Protein AF-A0A7S0XK37-F1 (afdb_monomer_lite)

Organism: NCBI:txid708628

Foldseek 3Di:
DDPPDPPDDPQPDDDDDDDPPDPQSKDKDKAALDPDPPLRFDIWIWIWHPDDDPQADTDIDIDGDRHDPVSVVVVVVVVQVVCVVVVHHDDDDDPCVVVVPDDPPKDKDKDWAFPVLVVCLVVCCCPVVVWHFHDWDDDPFWIWTWIDDSQWIKIKIWGHPPFDQDDPDPPGHTTTITIIIIITDDDPPPDPPPVCRVVVVVVSVVSRVVVVVVVVVVVVVVVVVVVVVVVPDDDD

Sequence (236 aa):
RHQHEWSQQKACSSGTEGGYSRVSSRRLARVDMAPYRGQENEWVVVTHDAKYRSDVCFHLDFSWVVCSGATVSDYIDLCVRKARSFGLSMMQVPLSFKTLNVAPFQTKVSLYVHHLQALVLPALLVREHGFCVYAWKPEADSVTLLHQSTSAAICIRHRSGSTRVVALDATVPLVLQDNYEFVFLSSSLPSQDSNLKTNLAGEVLSMVSDTVHALQCTQHIAQDLIELATSSIPPN

Structure (mmCIF, N/CA/C/O backbone):
data_AF-A0A7S0XK37-F1
#
_entry.id   AF-A0A7S0XK37-F1
#
loop_
_atom_site.group_PDB
_atom_site.id
_atom_site.type_symbol
_atom_site.label_atom_id
_atom_site.label_alt_id
_atom_site.label_comp_id
_atom_site.label_asym_id
_atom_site.label_entity_id
_atom_site.label_seq_id
_atom_site.pdbx_PDB_ins_code
_atom_site.Cartn_x
_atom_site.Cartn_y
_atom_site.Cartn_z
_atom_site.occupancy
_atom_site.B_iso_or_equiv
_atom_site.auth_seq_id
_atom_site.auth_comp_id
_atom_site.auth_asym_id
_atom_site.auth_atom_id
_atom_site.pdbx_PDB_model_num
ATOM 1 N N . ARG A 1 1 ? 10.939 -19.462 -27.734 1.00 41.28 1 ARG A N 1
ATOM 2 C CA . ARG A 1 1 ? 11.972 -20.446 -27.324 1.00 41.28 1 ARG A CA 1
ATOM 3 C C . ARG A 1 1 ? 13.051 -19.706 -26.541 1.00 41.28 1 ARG A C 1
ATOM 5 O O . ARG A 1 1 ? 13.950 -19.186 -27.165 1.00 41.28 1 ARG A O 1
ATOM 12 N N . HIS A 1 2 ? 12.879 -19.587 -25.226 1.00 38.72 2 HIS A N 1
ATOM 13 C CA . HIS A 1 2 ? 13.919 -19.400 -24.202 1.00 38.72 2 HIS A CA 1
ATOM 14 C C . HIS A 1 2 ? 13.197 -19.587 -22.857 1.00 38.72 2 HIS A C 1
ATOM 16 O O . HIS A 1 2 ? 12.935 -18.649 -22.118 1.00 38.72 2 HIS A O 1
ATOM 22 N N . GLN A 1 3 ? 12.750 -20.822 -22.618 1.00 38.16 3 GLN A N 1
ATOM 23 C CA . GLN A 1 3 ? 12.428 -21.300 -21.279 1.00 38.16 3 GLN A CA 1
ATOM 24 C C . GLN A 1 3 ? 13.732 -21.887 -20.745 1.00 38.16 3 GLN A C 1
ATOM 26 O O . GLN A 1 3 ? 14.052 -23.032 -21.038 1.00 38.16 3 GLN A O 1
ATOM 31 N N . HIS A 1 4 ? 14.525 -21.077 -20.047 1.00 43.91 4 HIS A N 1
ATOM 32 C CA . HIS A 1 4 ? 15.490 -21.625 -19.104 1.00 43.91 4 HIS A CA 1
ATOM 33 C C . HIS A 1 4 ? 14.777 -21.700 -17.758 1.00 43.91 4 HIS A C 1
ATOM 35 O O . HIS A 1 4 ? 14.528 -20.684 -17.109 1.00 43.91 4 HIS A O 1
ATOM 41 N N . GLU A 1 5 ? 14.384 -22.921 -17.402 1.00 43.38 5 GLU A N 1
ATOM 42 C CA . GLU A 1 5 ? 13.929 -23.308 -16.073 1.00 43.38 5 GLU A CA 1
ATOM 43 C C . GLU A 1 5 ? 14.953 -22.870 -15.024 1.00 43.38 5 GLU A C 1
ATOM 45 O O . GLU A 1 5 ? 16.028 -23.453 -14.897 1.00 43.38 5 GLU A O 1
ATOM 50 N N . TRP A 1 6 ? 14.602 -21.861 -14.229 1.00 49.41 6 TRP A N 1
ATOM 51 C CA . TRP A 1 6 ? 15.234 -21.634 -12.933 1.00 49.41 6 TRP A CA 1
ATOM 52 C C . TRP A 1 6 ? 14.541 -22.509 -11.889 1.00 49.41 6 TRP A C 1
ATOM 54 O O . TRP A 1 6 ? 13.801 -22.049 -11.021 1.00 49.41 6 TRP A O 1
ATOM 64 N N . SER A 1 7 ? 14.790 -23.810 -11.992 1.00 48.00 7 SER A N 1
ATOM 65 C CA . SER A 1 7 ? 14.525 -24.769 -10.926 1.00 48.00 7 SER A CA 1
ATOM 66 C C . SER A 1 7 ? 15.634 -24.641 -9.885 1.00 48.00 7 SER A C 1
ATOM 68 O O . SER A 1 7 ? 16.657 -25.301 -10.018 1.00 48.00 7 SER A O 1
ATOM 70 N N . GLN A 1 8 ? 15.448 -23.745 -8.905 1.00 47.56 8 GLN A N 1
ATOM 71 C CA . GLN A 1 8 ? 15.932 -23.813 -7.508 1.00 47.56 8 GLN A CA 1
ATOM 72 C C . GLN A 1 8 ? 15.928 -22.415 -6.859 1.00 47.56 8 GLN A C 1
ATOM 74 O O . GLN A 1 8 ? 16.965 -21.784 -6.675 1.00 47.56 8 GLN A O 1
ATOM 79 N N . GLN A 1 9 ? 14.758 -21.935 -6.430 1.00 46.66 9 GLN A N 1
ATOM 80 C CA . GLN A 1 9 ? 14.705 -20.975 -5.323 1.00 46.66 9 GLN A CA 1
ATOM 81 C C . GLN A 1 9 ? 14.488 -21.761 -4.034 1.00 46.66 9 GLN A C 1
ATOM 83 O O . GLN A 1 9 ? 13.369 -22.113 -3.663 1.00 46.66 9 GLN A O 1
ATOM 88 N N . LYS A 1 10 ? 15.606 -22.077 -3.376 1.00 43.69 10 LYS A N 1
ATOM 89 C CA . LYS A 1 10 ? 15.639 -22.539 -1.990 1.00 43.69 10 LYS A CA 1
ATOM 90 C C . LYS A 1 10 ? 14.997 -21.435 -1.146 1.00 43.69 10 LYS A C 1
ATOM 92 O O . LYS A 1 10 ? 15.548 -20.344 -1.034 1.00 43.69 10 LYS A O 1
ATOM 97 N N . ALA A 1 11 ? 13.809 -21.698 -0.612 1.00 43.31 11 ALA A N 1
ATOM 98 C CA . ALA A 1 11 ? 13.156 -20.807 0.331 1.00 43.31 11 ALA A CA 1
ATOM 99 C C . ALA A 1 11 ? 14.063 -20.653 1.562 1.00 43.31 11 ALA A C 1
ATOM 101 O O . ALA A 1 11 ? 14.215 -21.586 2.350 1.00 43.31 11 ALA A O 1
ATOM 102 N N . CYS A 1 12 ? 14.694 -19.490 1.720 1.00 38.97 12 CYS A N 1
ATOM 103 C CA . CYS A 1 12 ? 15.315 -19.103 2.980 1.00 38.97 12 CYS A CA 1
ATOM 104 C C . CYS A 1 12 ? 14.192 -18.831 3.988 1.00 38.97 12 CYS A C 1
ATOM 106 O O . CYS A 1 12 ? 13.710 -17.709 4.108 1.00 38.97 12 CYS A O 1
ATOM 108 N N . SER A 1 13 ? 13.731 -19.874 4.674 1.00 46.00 13 SER A N 1
ATOM 109 C CA . SER A 1 13 ? 12.796 -19.763 5.791 1.00 46.00 13 SER A CA 1
ATOM 110 C C . SER A 1 13 ? 13.317 -20.583 6.966 1.00 46.00 13 SER A C 1
ATOM 112 O O . SER A 1 13 ? 12.994 -21.761 7.103 1.00 46.00 13 SER A O 1
ATOM 114 N N . SER A 1 14 ? 14.130 -19.955 7.810 1.00 40.00 14 SER A N 1
ATOM 115 C CA . SER A 1 14 ? 14.463 -20.467 9.140 1.00 40.00 14 SER A CA 1
ATOM 116 C C . SER A 1 14 ? 14.258 -19.347 10.155 1.00 40.00 14 SER A C 1
ATOM 118 O O . SER A 1 14 ? 15.113 -18.483 10.329 1.00 40.00 14 SER A O 1
ATOM 120 N N . GLY A 1 15 ? 13.076 -19.358 10.764 1.00 38.44 15 GLY A N 1
ATOM 121 C CA . GLY A 1 15 ? 12.648 -18.447 11.818 1.00 38.44 15 GLY A CA 1
ATOM 122 C 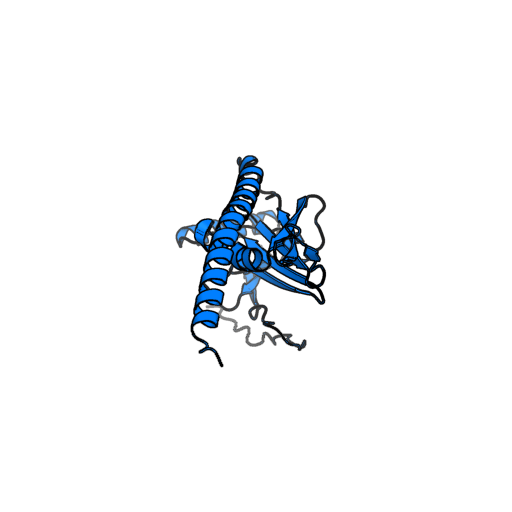C . GLY A 1 15 ? 11.249 -18.839 12.288 1.00 38.44 15 GLY A C 1
ATOM 123 O O . GLY A 1 15 ? 10.260 -18.272 11.835 1.00 38.44 15 GLY A O 1
ATOM 124 N N . THR A 1 16 ? 11.171 -19.881 13.116 1.00 43.84 16 THR A N 1
ATOM 125 C CA . THR A 1 16 ? 10.064 -20.154 14.054 1.00 43.84 16 THR A CA 1
ATOM 126 C C . THR A 1 16 ? 9.909 -18.929 14.972 1.00 43.84 16 THR A C 1
ATOM 128 O O . THR A 1 16 ? 10.919 -18.365 15.371 1.00 43.84 16 THR A O 1
ATOM 131 N N . GLU A 1 17 ? 8.720 -18.377 15.239 1.00 39.28 17 GLU A N 1
ATOM 132 C CA . GLU A 1 17 ? 7.715 -18.906 16.173 1.00 39.28 17 GLU A CA 1
ATOM 133 C C . GLU A 1 17 ? 6.335 -18.209 16.019 1.00 39.28 17 GLU A C 1
ATOM 135 O O . GLU A 1 17 ? 6.241 -17.048 15.633 1.00 39.28 17 GLU A O 1
ATOM 140 N N . GLY A 1 18 ? 5.277 -18.978 16.316 1.00 38.00 18 GLY A N 1
ATOM 141 C CA . GLY A 1 18 ? 3.954 -18.611 16.862 1.00 38.00 18 GLY A CA 1
ATOM 142 C C . GLY A 1 18 ? 3.257 -17.288 16.505 1.00 38.00 18 GLY A C 1
ATOM 143 O O . GLY A 1 18 ? 3.573 -16.247 17.059 1.00 38.00 18 GLY A O 1
ATOM 144 N N . GLY A 1 19 ? 2.163 -17.385 15.732 1.00 36.00 19 GLY A N 1
ATOM 145 C CA . GLY A 1 19 ? 1.125 -16.345 15.614 1.00 36.00 19 GLY A CA 1
ATOM 146 C C . GLY A 1 19 ? 1.018 -15.771 14.204 1.00 36.00 19 GLY A C 1
ATOM 147 O O . GLY A 1 19 ? 1.739 -14.844 13.874 1.00 36.00 19 GLY A O 1
ATOM 148 N N . TYR A 1 20 ? 0.169 -16.360 13.346 1.00 42.81 20 TYR A N 1
ATOM 149 C CA . TYR A 1 20 ? -0.069 -15.938 11.949 1.00 42.81 20 TYR A CA 1
ATOM 150 C C . TYR A 1 20 ? 1.185 -15.444 11.184 1.00 42.81 20 TYR A C 1
ATOM 152 O O . TYR A 1 20 ? 1.116 -14.566 10.328 1.00 42.81 20 TYR A O 1
ATOM 160 N N . SER A 1 21 ? 2.354 -16.034 11.452 1.00 48.06 21 SER A N 1
ATOM 161 C CA . SER A 1 21 ? 3.566 -15.769 10.690 1.00 48.06 21 SER A CA 1
ATOM 162 C C . SER A 1 21 ? 3.481 -16.559 9.397 1.00 48.06 21 SER A C 1
ATOM 164 O O . SER A 1 21 ? 3.803 -17.743 9.335 1.00 48.06 21 SER A O 1
ATOM 166 N N . ARG A 1 22 ? 2.977 -15.909 8.355 1.00 47.44 22 ARG A N 1
ATOM 167 C CA . ARG A 1 22 ? 3.363 -16.212 6.981 1.00 47.44 22 ARG A CA 1
ATOM 168 C C . ARG A 1 22 ? 3.149 -14.954 6.166 1.00 47.44 22 ARG A C 1
ATOM 170 O O . ARG A 1 22 ? 2.139 -14.788 5.487 1.00 47.44 22 ARG A O 1
ATOM 177 N N . VAL A 1 23 ? 4.179 -14.104 6.196 1.00 54.28 23 VAL A N 1
ATOM 178 C CA . VAL A 1 23 ? 4.644 -13.439 4.974 1.00 54.28 23 VAL A CA 1
ATOM 179 C C . VAL A 1 23 ? 4.422 -14.451 3.858 1.00 54.28 23 VAL A C 1
ATOM 181 O O . VAL A 1 23 ? 4.977 -15.555 3.913 1.00 54.28 23 VAL A O 1
ATOM 184 N N . SER A 1 24 ? 3.492 -14.155 2.948 1.00 59.59 24 SER A N 1
ATOM 185 C CA . SER A 1 24 ? 3.218 -15.043 1.825 1.00 59.59 24 SER A CA 1
ATOM 186 C C . SER A 1 24 ? 4.574 -15.412 1.218 1.00 59.59 24 SER A C 1
ATOM 188 O O . SER A 1 24 ? 5.447 -14.548 1.143 1.00 59.59 24 SER A O 1
ATOM 190 N N . SER A 1 25 ? 4.825 -16.688 0.906 1.00 76.62 25 SER A N 1
ATOM 191 C CA . SER A 1 25 ? 6.125 -17.089 0.357 1.00 76.62 25 SER A CA 1
ATOM 192 C C . SER A 1 25 ? 6.403 -16.207 -0.856 1.00 76.62 25 SER A C 1
ATOM 194 O O . SER A 1 25 ? 5.714 -16.344 -1.865 1.00 76.62 25 SER A O 1
ATOM 196 N N . ARG A 1 26 ? 7.315 -15.242 -0.747 1.00 86.06 26 ARG A N 1
ATOM 197 C CA . ARG A 1 26 ? 7.492 -14.271 -1.819 1.00 86.06 26 ARG A CA 1
ATOM 198 C C . ARG A 1 26 ? 8.302 -14.917 -2.925 1.00 86.06 26 ARG A C 1
ATOM 200 O O . ARG A 1 26 ? 9.298 -15.589 -2.666 1.00 86.06 26 ARG A O 1
ATOM 207 N N . ARG A 1 27 ? 7.825 -14.766 -4.152 1.00 91.75 27 ARG A N 1
ATOM 208 C CA . ARG A 1 27 ? 8.501 -15.254 -5.350 1.00 91.75 27 ARG A CA 1
ATOM 209 C C . ARG A 1 27 ? 9.331 -14.135 -5.926 1.00 91.75 27 ARG A C 1
ATOM 211 O O . ARG A 1 27 ? 8.936 -12.976 -5.849 1.00 91.75 27 ARG A O 1
ATOM 218 N N . LEU A 1 28 ? 10.462 -14.501 -6.504 1.00 94.69 28 LEU A N 1
ATOM 219 C CA . LEU A 1 28 ? 11.377 -13.556 -7.110 1.00 94.69 28 LEU A CA 1
ATOM 220 C C . LEU A 1 28 ? 11.497 -13.874 -8.596 1.00 94.69 28 LEU A C 1
ATOM 222 O O . LEU A 1 28 ? 11.848 -14.992 -8.971 1.00 94.69 28 LEU A O 1
ATOM 226 N N . ALA A 1 29 ? 11.212 -12.874 -9.422 1.00 95.12 29 ALA A N 1
ATOM 227 C CA . ALA A 1 29 ? 11.311 -12.927 -10.868 1.00 95.12 29 ALA A CA 1
ATOM 228 C C . ALA A 1 29 ? 12.300 -11.866 -11.352 1.00 95.12 29 ALA A C 1
ATOM 230 O O . ALA A 1 29 ? 12.240 -10.711 -10.937 1.00 95.12 29 ALA A O 1
ATOM 231 N N . ARG A 1 30 ? 13.205 -12.251 -12.248 1.00 94.06 30 ARG A N 1
ATOM 232 C CA . ARG A 1 30 ? 14.031 -11.301 -12.993 1.00 94.06 30 ARG A CA 1
ATOM 233 C C . ARG A 1 30 ? 13.277 -10.901 -14.259 1.00 94.06 30 ARG A C 1
ATOM 235 O O . ARG A 1 30 ? 12.815 -11.773 -14.990 1.00 94.06 30 ARG A O 1
ATOM 242 N N . VAL A 1 31 ? 13.163 -9.602 -14.500 1.00 93.69 31 VAL A N 1
ATOM 243 C CA . VAL A 1 31 ? 12.546 -9.026 -15.694 1.00 93.69 31 VAL A CA 1
ATOM 244 C C . VAL A 1 31 ? 13.618 -8.248 -16.437 1.00 93.69 31 VAL A C 1
ATOM 246 O O . VAL A 1 31 ? 14.153 -7.270 -15.914 1.00 93.69 31 VAL A O 1
ATOM 249 N N . ASP A 1 32 ? 13.950 -8.703 -17.639 1.00 92.69 32 ASP A N 1
ATOM 250 C CA . ASP A 1 32 ? 14.862 -7.979 -18.515 1.00 92.69 32 ASP A CA 1
ATOM 251 C C . ASP A 1 32 ? 14.121 -6.783 -19.131 1.00 92.69 32 ASP A C 1
ATOM 253 O O . ASP A 1 32 ? 13.001 -6.911 -19.628 1.00 92.69 32 ASP A O 1
ATOM 257 N N . MET A 1 33 ? 14.740 -5.609 -19.043 1.00 90.38 33 MET A N 1
ATOM 258 C CA . MET A 1 33 ? 14.118 -4.316 -19.338 1.00 90.38 33 MET A CA 1
ATOM 259 C C . MET A 1 33 ? 14.519 -3.755 -20.702 1.00 90.38 33 MET A C 1
ATOM 261 O O . MET A 1 33 ? 13.942 -2.766 -21.138 1.00 90.38 33 MET A O 1
ATOM 265 N N . ALA A 1 34 ? 15.483 -4.383 -21.377 1.00 82.50 34 ALA A N 1
ATOM 266 C CA . ALA A 1 34 ? 16.044 -3.930 -22.642 1.00 82.50 34 ALA A CA 1
ATOM 267 C C . ALA A 1 34 ? 15.022 -4.026 -23.795 1.00 82.50 34 ALA A C 1
ATOM 269 O O . ALA A 1 34 ? 14.698 -5.135 -24.233 1.00 82.50 34 ALA A O 1
ATOM 270 N N . PRO A 1 35 ? 14.535 -2.899 -24.351 1.00 66.75 35 PRO A N 1
ATOM 271 C CA . PRO A 1 35 ? 13.590 -2.935 -25.465 1.00 66.75 35 PRO A CA 1
ATOM 272 C C . PRO A 1 35 ? 14.282 -3.150 -26.823 1.00 66.75 35 PRO A C 1
ATOM 274 O O . PRO A 1 35 ? 13.629 -3.539 -27.791 1.00 66.75 35 PRO A O 1
ATOM 277 N N . TYR A 1 36 ? 15.602 -2.934 -26.905 1.00 68.31 36 TYR A N 1
ATOM 278 C CA . TYR A 1 36 ? 16.388 -3.015 -28.138 1.00 68.31 36 TYR A CA 1
ATOM 279 C C . TYR A 1 36 ? 17.595 -3.950 -27.992 1.00 68.31 36 TYR A C 1
ATOM 281 O O . TYR A 1 36 ? 18.244 -4.005 -26.946 1.00 68.31 36 TYR A O 1
ATOM 289 N N . ARG A 1 37 ? 17.929 -4.663 -29.078 1.00 58.66 37 ARG A N 1
ATOM 290 C CA . ARG A 1 37 ? 19.145 -5.488 -29.168 1.00 58.66 37 ARG A CA 1
ATOM 291 C C . ARG A 1 37 ? 20.374 -4.586 -28.992 1.00 58.66 37 ARG A C 1
ATOM 293 O O . ARG A 1 37 ? 20.578 -3.691 -29.806 1.00 58.66 37 ARG A O 1
ATOM 300 N N . GLY A 1 38 ? 21.155 -4.811 -27.935 1.00 67.62 38 GLY A N 1
ATOM 301 C CA . GLY A 1 38 ? 22.380 -4.055 -27.631 1.00 67.62 38 GLY A CA 1
ATOM 302 C C . GLY A 1 38 ? 22.438 -3.421 -26.235 1.00 67.62 38 GLY A C 1
ATOM 303 O O . GLY A 1 38 ? 23.524 -3.064 -25.793 1.00 67.62 38 GLY A O 1
ATOM 304 N N . GLN A 1 39 ? 21.318 -3.328 -25.508 1.00 66.31 39 GLN A N 1
ATOM 305 C CA . GLN A 1 39 ? 21.294 -2.928 -24.089 1.00 66.31 39 GLN A CA 1
ATOM 306 C C . GLN A 1 39 ? 21.094 -4.141 -23.173 1.00 66.31 39 GLN A C 1
ATOM 308 O O . GLN A 1 39 ? 20.215 -4.163 -22.323 1.00 66.31 39 GLN A O 1
ATOM 313 N N . GLU A 1 40 ? 21.902 -5.183 -23.354 1.00 67.56 40 GLU A N 1
ATOM 314 C CA . GLU A 1 40 ? 21.678 -6.523 -22.775 1.00 67.56 40 GLU A CA 1
ATOM 315 C C . GLU A 1 40 ? 21.780 -6.604 -21.237 1.00 67.56 40 GLU A C 1
ATOM 317 O O . GLU A 1 40 ? 21.604 -7.674 -20.658 1.00 67.56 40 GLU A O 1
ATOM 322 N N . ASN A 1 41 ? 22.025 -5.481 -20.558 1.00 84.38 41 ASN A N 1
ATOM 323 C CA . ASN A 1 41 ? 22.365 -5.452 -19.139 1.00 84.38 41 ASN A CA 1
ATOM 324 C C . ASN A 1 41 ? 21.340 -4.738 -18.245 1.00 84.38 41 ASN A C 1
ATOM 326 O O . ASN A 1 41 ? 21.556 -4.697 -17.036 1.00 84.38 41 ASN A O 1
ATOM 330 N N . GLU A 1 42 ? 20.232 -4.213 -18.780 1.00 91.12 42 GLU A N 1
ATOM 331 C CA . GLU A 1 42 ? 19.171 -3.625 -17.948 1.00 91.12 42 GLU A CA 1
ATOM 332 C C . GLU A 1 42 ? 18.163 -4.696 -17.511 1.00 91.12 42 GLU A C 1
ATOM 334 O O . GLU A 1 42 ? 17.449 -5.277 -18.330 1.00 91.12 42 GLU A O 1
ATOM 339 N N . TRP A 1 43 ? 18.076 -4.954 -16.206 1.00 92.62 43 TRP A N 1
ATOM 340 C CA . TRP A 1 43 ? 17.062 -5.822 -15.613 1.00 92.62 43 TRP A CA 1
ATOM 341 C C . TRP A 1 43 ? 16.619 -5.336 -14.230 1.00 92.62 43 TRP A C 1
ATOM 343 O O . TRP A 1 43 ? 17.382 -4.740 -13.466 1.00 92.62 43 TRP A O 1
ATOM 353 N N . VAL A 1 44 ? 15.370 -5.641 -13.889 1.00 95.12 44 VAL A N 1
ATOM 354 C CA . VAL A 1 44 ? 14.791 -5.429 -12.559 1.00 95.12 44 VAL A CA 1
ATOM 355 C C . VAL A 1 44 ? 14.454 -6.775 -11.932 1.00 95.12 44 VAL A C 1
ATOM 357 O O . VAL A 1 44 ? 14.020 -7.713 -12.600 1.00 95.12 44 VAL A O 1
ATOM 360 N N . VAL A 1 45 ? 14.655 -6.887 -10.628 1.00 95.88 45 VAL A N 1
ATOM 361 C CA . VAL A 1 45 ? 14.151 -8.002 -9.835 1.00 95.88 45 VAL A CA 1
ATOM 362 C C . VAL A 1 45 ? 12.819 -7.591 -9.228 1.00 95.88 45 VAL A C 1
ATOM 364 O O . VAL A 1 45 ? 12.728 -6.599 -8.508 1.00 95.88 45 VAL A O 1
ATOM 367 N N . VAL A 1 46 ? 11.784 -8.369 -9.525 1.00 95.81 46 VAL A N 1
ATOM 368 C CA . VAL A 1 46 ? 10.438 -8.212 -8.986 1.00 95.81 46 VAL A CA 1
ATOM 369 C C . VAL A 1 46 ? 10.209 -9.302 -7.954 1.00 95.81 46 VAL A C 1
ATOM 371 O O . VAL A 1 46 ? 10.175 -10.488 -8.281 1.00 95.81 46 VAL A O 1
ATOM 374 N N . THR A 1 47 ? 10.037 -8.901 -6.702 1.00 94.88 47 THR A N 1
ATOM 375 C CA . THR A 1 47 ? 9.607 -9.797 -5.630 1.00 94.88 47 THR A CA 1
ATOM 376 C C . THR A 1 47 ? 8.114 -9.606 -5.398 1.00 94.88 47 THR A C 1
ATOM 378 O O . THR A 1 47 ? 7.657 -8.480 -5.235 1.00 94.88 47 THR A O 1
ATOM 381 N N . HIS A 1 48 ? 7.334 -10.680 -5.393 1.00 93.62 48 HIS A N 1
ATOM 382 C CA . HIS A 1 48 ? 5.879 -10.593 -5.302 1.00 93.62 48 HIS A CA 1
ATOM 383 C C . HIS A 1 48 ? 5.274 -11.686 -4.430 1.00 93.62 48 HIS A C 1
ATOM 385 O O . HIS A 1 48 ? 5.901 -12.716 -4.173 1.00 93.62 48 HIS A O 1
ATOM 391 N N . ASP A 1 49 ? 4.034 -11.491 -3.991 1.00 91.75 49 ASP A N 1
ATOM 392 C CA . ASP A 1 49 ? 3.316 -12.518 -3.236 1.00 91.75 49 ASP A CA 1
ATOM 393 C C . ASP A 1 49 ? 3.087 -13.777 -4.098 1.00 91.75 49 ASP A C 1
ATOM 395 O O . ASP A 1 49 ? 2.801 -13.699 -5.296 1.00 91.75 49 ASP A O 1
ATOM 399 N N . ALA A 1 50 ? 3.226 -14.973 -3.512 1.00 90.38 50 ALA A N 1
ATOM 400 C CA . ALA A 1 50 ? 3.039 -16.226 -4.263 1.00 90.38 50 ALA A CA 1
ATOM 401 C C . ALA A 1 50 ? 1.588 -16.500 -4.658 1.00 90.38 50 ALA A C 1
ATOM 403 O O . ALA A 1 50 ? 1.350 -17.273 -5.588 1.00 90.38 50 ALA A O 1
ATOM 404 N N . LYS A 1 51 ? 0.631 -15.961 -3.903 1.00 88.38 51 LYS A N 1
ATOM 405 C CA . LYS A 1 51 ? -0.795 -16.213 -4.090 1.00 88.38 51 LYS A CA 1
ATOM 406 C C . LYS A 1 51 ? -1.552 -14.904 -3.979 1.00 88.38 51 LYS A C 1
ATOM 408 O O . LYS A 1 51 ? -1.310 -14.128 -3.061 1.00 88.38 51 LYS A O 1
ATOM 413 N N . TYR A 1 52 ? -2.483 -14.712 -4.900 1.00 87.00 52 TYR A N 1
ATOM 414 C CA . TYR A 1 52 ? -3.466 -13.649 -4.803 1.00 87.00 52 TYR A CA 1
ATOM 415 C C . TYR A 1 52 ? -4.523 -14.002 -3.752 1.00 87.00 52 TYR A C 1
ATOM 417 O O . TYR A 1 52 ? -4.918 -15.163 -3.617 1.00 87.00 52 TYR A O 1
ATOM 425 N N . ARG A 1 53 ? -4.967 -12.985 -3.021 1.00 82.88 53 ARG A N 1
ATOM 426 C CA . ARG A 1 53 ? -6.032 -13.038 -2.026 1.00 82.88 53 ARG A CA 1
ATOM 427 C C . ARG A 1 53 ? -6.866 -11.773 -2.178 1.00 82.88 53 ARG A C 1
ATOM 429 O O . ARG A 1 53 ? -6.300 -10.696 -2.311 1.00 82.88 53 ARG A O 1
ATOM 436 N N . SER A 1 54 ? -8.188 -11.905 -2.183 1.00 79.44 54 SER A N 1
ATOM 437 C CA . SER A 1 54 ? -9.100 -10.773 -2.388 1.00 79.44 54 SER A CA 1
ATOM 438 C C . SER A 1 54 ? -9.282 -9.905 -1.143 1.00 79.44 54 SER A C 1
ATOM 440 O O . SER A 1 54 ? -9.771 -8.789 -1.248 1.00 79.44 54 SER A O 1
ATOM 442 N N . ASP A 1 55 ? -8.918 -10.422 0.029 1.00 73.88 55 ASP A N 1
ATOM 443 C CA . ASP A 1 55 ? -9.096 -9.777 1.329 1.00 73.88 55 ASP A CA 1
ATOM 444 C C . ASP A 1 55 ? -7.859 -8.997 1.810 1.00 73.88 55 ASP A C 1
ATOM 446 O O . ASP A 1 55 ? -7.911 -8.323 2.837 1.00 73.88 55 ASP A O 1
ATOM 450 N N . VAL A 1 56 ? -6.742 -9.072 1.077 1.00 82.69 56 VAL A N 1
ATOM 451 C CA . VAL A 1 56 ? -5.484 -8.390 1.414 1.00 82.69 56 VAL A CA 1
ATOM 452 C C . VAL A 1 56 ? -4.832 -7.780 0.177 1.00 82.69 56 VAL A C 1
ATOM 454 O O . VAL A 1 56 ? -5.083 -8.200 -0.953 1.00 82.69 56 VAL A O 1
ATOM 457 N N . CYS A 1 57 ? -3.959 -6.795 0.379 1.00 86.38 57 CYS A N 1
ATOM 458 C CA . CYS A 1 57 ? -3.180 -6.222 -0.716 1.00 86.38 57 CYS A CA 1
ATOM 459 C C . CYS A 1 57 ? -2.202 -7.251 -1.307 1.00 86.38 57 CYS A C 1
ATOM 461 O O . CYS A 1 57 ? -1.518 -7.968 -0.576 1.00 86.38 57 CYS A O 1
ATOM 463 N N . PHE A 1 58 ? -2.097 -7.282 -2.638 1.00 89.88 58 PHE A N 1
ATOM 464 C CA . PHE A 1 58 ? -1.060 -8.033 -3.345 1.00 89.88 58 PHE A CA 1
ATOM 465 C C . PHE A 1 58 ? 0.191 -7.167 -3.514 1.00 89.88 58 PHE A C 1
ATOM 467 O O . PHE A 1 58 ? 0.117 -6.063 -4.057 1.00 89.88 58 PHE A O 1
ATOM 474 N N . HIS A 1 59 ? 1.342 -7.666 -3.071 1.00 90.31 59 HIS A N 1
ATOM 475 C CA . HIS A 1 59 ? 2.579 -6.891 -3.027 1.00 90.31 59 HIS A CA 1
ATOM 476 C C . HIS A 1 59 ? 3.470 -7.134 -4.243 1.00 90.31 59 HIS A C 1
ATOM 478 O O . HIS A 1 59 ? 3.693 -8.278 -4.646 1.00 90.31 59 HIS A O 1
ATOM 484 N N . LEU A 1 60 ? 4.039 -6.042 -4.760 1.00 93.12 60 LEU A N 1
ATOM 485 C CA . LEU A 1 60 ? 5.091 -6.025 -5.773 1.00 93.12 60 LEU A CA 1
ATOM 486 C C . LEU A 1 60 ? 6.241 -5.137 -5.294 1.00 93.12 60 LEU A C 1
ATOM 488 O O . LEU A 1 60 ? 6.065 -3.941 -5.072 1.00 93.12 60 LEU A O 1
ATOM 492 N N . ASP A 1 61 ? 7.423 -5.726 -5.185 1.00 92.25 61 ASP A N 1
ATOM 493 C CA . ASP A 1 61 ? 8.650 -5.060 -4.779 1.00 92.25 61 ASP A CA 1
ATOM 494 C C . ASP A 1 61 ? 9.622 -5.044 -5.951 1.00 92.25 61 ASP A C 1
ATOM 496 O O . ASP A 1 61 ? 10.068 -6.093 -6.413 1.00 92.25 61 ASP A O 1
ATOM 500 N N . PHE A 1 62 ? 9.972 -3.848 -6.409 1.00 93.19 62 PHE A N 1
ATOM 501 C CA . PHE A 1 62 ? 10.947 -3.652 -7.474 1.00 93.19 62 PHE A CA 1
ATOM 502 C C . PHE A 1 62 ? 12.315 -3.367 -6.854 1.00 93.19 62 PHE A C 1
ATOM 504 O O . PHE A 1 62 ? 12.450 -2.495 -5.997 1.00 93.19 62 PHE A O 1
ATOM 511 N N . SER A 1 63 ? 13.333 -4.117 -7.260 1.00 93.62 63 SER A N 1
ATOM 512 C CA . SER A 1 63 ? 14.727 -3.930 -6.852 1.00 93.62 63 SER A CA 1
ATOM 513 C C . SER A 1 63 ? 15.610 -3.920 -8.092 1.00 93.62 63 SER A C 1
ATOM 515 O O . SER A 1 63 ? 15.569 -4.853 -8.891 1.00 93.62 63 SER A O 1
ATOM 517 N N . TRP A 1 64 ? 16.402 -2.868 -8.275 1.00 93.69 64 TRP A N 1
ATOM 518 C CA . TRP A 1 64 ? 17.276 -2.710 -9.435 1.00 93.69 64 TRP A CA 1
ATOM 519 C C . TRP A 1 64 ? 18.590 -2.046 -9.032 1.00 93.69 64 TRP A C 1
ATOM 521 O O . TRP A 1 64 ? 18.641 -1.259 -8.090 1.00 93.69 64 TRP A O 1
ATOM 531 N N . VAL A 1 65 ? 19.651 -2.382 -9.764 1.00 90.00 65 VAL A N 1
ATOM 532 C CA . VAL A 1 65 ? 20.988 -1.773 -9.623 1.00 90.00 65 VAL A CA 1
ATOM 533 C C . VAL A 1 65 ? 21.525 -1.326 -10.983 1.00 90.00 65 VAL A C 1
ATOM 535 O O . VAL A 1 65 ? 22.220 -0.324 -11.077 1.00 90.00 65 VAL A O 1
ATOM 538 N N . VAL A 1 66 ? 21.171 -2.055 -12.043 1.00 89.44 66 VAL A N 1
ATOM 539 C CA . VAL A 1 66 ? 21.713 -1.883 -13.398 1.00 89.44 66 VAL A CA 1
ATOM 540 C C . VAL A 1 66 ? 20.747 -1.198 -14.373 1.00 89.44 66 VAL A C 1
ATOM 542 O O . VAL A 1 66 ? 21.066 -1.076 -15.548 1.00 89.44 66 VAL A O 1
ATOM 545 N N . CYS A 1 67 ? 19.576 -0.749 -13.906 1.00 89.31 67 CYS A N 1
ATOM 546 C CA . CYS A 1 67 ? 18.603 -0.006 -14.715 1.00 89.31 67 CYS A CA 1
ATOM 547 C C . CYS A 1 67 ? 18.611 1.484 -14.386 1.00 89.31 67 CYS A C 1
ATOM 549 O O . CYS A 1 67 ? 18.754 1.867 -13.220 1.00 89.31 67 CYS A O 1
ATOM 551 N N . SER A 1 68 ? 18.327 2.318 -15.388 1.00 90.69 68 SER A N 1
ATOM 552 C CA . SER A 1 68 ? 18.006 3.724 -15.146 1.00 90.69 68 SER A CA 1
ATOM 553 C C . SER A 1 68 ? 16.688 3.872 -14.367 1.00 90.69 68 SER A C 1
ATOM 555 O O . SER A 1 68 ? 15.751 3.084 -14.528 1.00 90.69 68 SER A O 1
ATOM 557 N N . GLY A 1 69 ? 16.589 4.910 -13.529 1.00 91.00 69 GLY A N 1
ATOM 558 C CA . GLY A 1 69 ? 15.348 5.214 -12.807 1.00 91.00 69 GLY A CA 1
ATOM 559 C C . GLY A 1 69 ? 14.173 5.532 -13.739 1.00 91.00 69 GLY A C 1
ATOM 560 O O . GLY A 1 69 ? 13.040 5.189 -13.416 1.00 91.00 69 GLY A O 1
ATOM 561 N N . ALA A 1 70 ? 14.445 6.114 -14.914 1.00 91.62 70 ALA A N 1
ATOM 562 C CA . ALA A 1 70 ? 13.431 6.388 -15.931 1.00 91.62 70 ALA A CA 1
ATOM 563 C C . ALA A 1 70 ? 12.845 5.087 -16.502 1.00 91.62 70 ALA A C 1
ATOM 565 O O . ALA A 1 70 ? 11.630 4.912 -16.472 1.00 91.62 70 ALA A O 1
ATOM 566 N N . THR A 1 71 ? 13.699 4.131 -16.894 1.00 91.12 71 THR A N 1
ATOM 567 C CA . THR A 1 71 ? 13.274 2.810 -17.395 1.00 91.12 71 THR A CA 1
ATOM 568 C C . THR A 1 71 ? 12.368 2.100 -16.382 1.00 91.12 71 THR A C 1
ATOM 570 O O . THR A 1 71 ? 11.330 1.536 -16.729 1.00 91.12 71 THR A O 1
ATOM 573 N N . VAL A 1 72 ? 12.749 2.133 -15.101 1.00 93.00 72 VAL A N 1
ATOM 574 C CA . VAL A 1 72 ? 11.966 1.510 -14.024 1.00 93.00 72 VAL A CA 1
ATOM 575 C C . VAL A 1 72 ? 10.645 2.245 -13.800 1.00 93.00 72 VAL A C 1
ATOM 577 O O . VAL A 1 72 ? 9.617 1.589 -13.640 1.00 93.00 72 VAL A O 1
ATOM 580 N N . SER A 1 73 ? 10.644 3.579 -13.828 1.00 93.00 73 SER A N 1
ATOM 581 C CA . SER A 1 73 ? 9.424 4.385 -13.705 1.00 93.00 73 SER A CA 1
ATOM 582 C C . SER A 1 73 ? 8.426 4.071 -14.821 1.00 93.00 73 SER A C 1
ATOM 584 O O . SER A 1 73 ? 7.266 3.778 -14.535 1.00 93.00 73 SER A O 1
ATOM 586 N N . ASP A 1 74 ? 8.882 4.030 -16.075 1.00 93.06 74 ASP A N 1
ATOM 587 C CA . ASP A 1 74 ? 8.041 3.719 -17.237 1.00 93.06 74 ASP A CA 1
ATOM 588 C C . ASP A 1 74 ? 7.414 2.324 -17.136 1.00 93.06 74 ASP A C 1
ATOM 590 O O . ASP A 1 74 ? 6.252 2.109 -17.503 1.00 93.06 74 ASP A O 1
ATOM 594 N N . TYR A 1 75 ? 8.173 1.363 -16.610 1.00 93.19 75 TYR A N 1
ATOM 595 C CA . TYR A 1 75 ? 7.692 0.008 -16.378 1.00 93.19 75 TYR A CA 1
ATOM 596 C C . TYR A 1 75 ? 6.668 -0.073 -15.251 1.00 93.19 75 TYR A C 1
ATOM 598 O O . TYR A 1 75 ? 5.648 -0.745 -15.402 1.00 93.19 75 TYR A O 1
ATOM 606 N N . ILE A 1 76 ? 6.886 0.643 -14.147 1.00 93.62 76 ILE A N 1
ATOM 607 C CA . ILE A 1 76 ? 5.893 0.738 -13.074 1.00 93.62 76 ILE A CA 1
ATOM 608 C C . ILE A 1 76 ? 4.604 1.369 -13.614 1.00 93.62 76 ILE A C 1
ATOM 610 O O . ILE A 1 76 ? 3.518 0.839 -13.372 1.00 93.62 76 ILE A O 1
ATOM 614 N N . ASP A 1 77 ? 4.698 2.429 -14.416 1.00 93.50 77 ASP A N 1
ATOM 615 C CA . ASP A 1 77 ? 3.534 3.054 -15.050 1.00 93.50 77 ASP A CA 1
ATOM 616 C C . ASP A 1 77 ? 2.814 2.100 -16.008 1.00 93.50 77 ASP A C 1
ATOM 618 O O . ASP A 1 77 ? 1.580 2.071 -16.065 1.00 93.50 77 ASP A O 1
ATOM 622 N N . LEU A 1 78 ? 3.560 1.269 -16.742 1.00 94.44 78 LEU A N 1
ATOM 623 C CA . LEU A 1 78 ? 2.991 0.199 -17.556 1.00 94.44 78 LEU A CA 1
ATOM 624 C C . LEU A 1 78 ? 2.234 -0.819 -16.692 1.00 94.44 78 LEU A C 1
ATOM 626 O O . LEU A 1 78 ? 1.105 -1.174 -17.041 1.00 94.44 78 LEU A O 1
ATOM 630 N N . CYS A 1 79 ? 2.803 -1.256 -15.565 1.00 94.38 79 CYS A N 1
ATOM 631 C CA . CYS A 1 79 ? 2.133 -2.145 -14.614 1.00 94.38 79 CYS A CA 1
ATOM 632 C C . CYS A 1 79 ? 0.843 -1.521 -14.066 1.00 94.38 79 CYS A C 1
ATOM 634 O O . CYS A 1 79 ? -0.189 -2.192 -14.048 1.00 94.38 79 CYS A O 1
ATOM 636 N N . VAL A 1 80 ? 0.861 -0.236 -13.698 1.00 92.12 80 VAL A N 1
ATOM 637 C CA . VAL A 1 80 ? -0.322 0.498 -13.217 1.00 92.12 80 VAL A CA 1
ATOM 638 C C . VAL A 1 80 ? -1.400 0.564 -14.298 1.00 92.12 80 VAL A C 1
ATOM 640 O O . VAL A 1 80 ? -2.557 0.224 -14.037 1.00 92.12 80 VAL A O 1
ATOM 643 N N . ARG A 1 81 ? -1.046 0.945 -15.533 1.00 94.06 81 ARG A N 1
ATOM 644 C CA . ARG A 1 81 ? -1.991 0.962 -16.665 1.00 94.06 81 ARG A CA 1
ATOM 645 C C . ARG A 1 81 ? -2.573 -0.425 -16.928 1.00 94.06 81 ARG A C 1
ATOM 647 O O . ARG A 1 81 ? -3.778 -0.559 -17.142 1.00 94.06 81 ARG A O 1
ATOM 654 N N . LYS A 1 82 ? -1.737 -1.466 -16.880 1.00 95.38 82 LYS A N 1
ATOM 655 C CA . LYS A 1 82 ? -2.175 -2.845 -17.110 1.00 95.38 82 LYS A CA 1
ATOM 656 C C . LYS A 1 82 ? -3.098 -3.339 -15.997 1.00 95.38 82 LYS A C 1
ATOM 658 O O . LYS A 1 82 ? -4.125 -3.930 -16.311 1.00 95.38 82 LYS A O 1
ATOM 663 N N . ALA A 1 83 ? -2.801 -3.044 -14.734 1.00 92.31 83 ALA A N 1
ATOM 664 C CA . ALA A 1 83 ? -3.673 -3.357 -13.604 1.00 92.31 83 ALA A CA 1
ATOM 665 C C . ALA A 1 83 ? -5.063 -2.723 -13.773 1.00 92.31 83 ALA A C 1
ATOM 667 O O . ALA A 1 83 ? -6.068 -3.429 -13.692 1.00 92.31 83 ALA A O 1
ATOM 668 N N . ARG A 1 84 ? -5.121 -1.435 -14.141 1.00 91.06 84 ARG A N 1
ATOM 669 C CA . ARG A 1 84 ? -6.391 -0.736 -14.404 1.00 91.06 84 ARG A CA 1
ATOM 670 C C . ARG A 1 84 ? -7.208 -1.392 -15.513 1.00 91.06 84 ARG A C 1
ATOM 672 O O . ARG A 1 84 ? -8.423 -1.476 -15.391 1.00 91.06 84 ARG A O 1
ATOM 679 N N . SER A 1 85 ? -6.560 -1.913 -16.559 1.00 95.19 85 SER A N 1
ATOM 680 C CA . SER A 1 85 ? -7.264 -2.633 -17.636 1.00 95.19 85 SER A CA 1
ATOM 681 C C . SER A 1 85 ? -7.959 -3.923 -17.175 1.00 95.19 85 SER A C 1
ATOM 683 O O . SER A 1 85 ? -8.866 -4.394 -17.852 1.00 95.19 85 SER A O 1
ATOM 685 N N . PHE A 1 86 ? -7.570 -4.467 -16.019 1.00 93.31 86 PHE A N 1
ATOM 686 C CA . PHE A 1 86 ? -8.221 -5.608 -15.368 1.00 93.31 86 PHE A CA 1
ATOM 687 C C . PHE A 1 86 ? -9.149 -5.198 -14.213 1.00 93.31 86 PHE A C 1
ATOM 689 O O . PHE A 1 86 ? -9.571 -6.054 -13.441 1.00 93.31 86 PHE A O 1
ATOM 696 N N . GLY A 1 87 ? -9.445 -3.904 -14.053 1.00 90.06 87 GLY A N 1
ATOM 697 C CA . GLY A 1 87 ? -10.245 -3.399 -12.933 1.00 90.06 87 GLY A CA 1
ATOM 698 C C . GLY A 1 87 ? -9.515 -3.420 -11.586 1.00 90.06 87 GLY A C 1
ATOM 699 O O . GLY A 1 87 ? -10.154 -3.324 -10.544 1.00 90.06 87 GLY A O 1
ATOM 700 N N . LEU A 1 88 ? -8.185 -3.547 -11.586 1.00 89.69 88 LEU A N 1
ATOM 701 C CA . LEU A 1 88 ? -7.367 -3.510 -10.376 1.00 89.69 88 LEU A CA 1
ATOM 702 C C . LEU A 1 88 ? -6.791 -2.110 -10.154 1.00 89.69 88 LEU A C 1
ATOM 704 O O . LEU A 1 88 ? -6.439 -1.402 -11.101 1.00 89.69 88 LEU A O 1
ATOM 708 N N . SER A 1 89 ? -6.623 -1.743 -8.885 1.00 86.81 89 SER A N 1
ATOM 709 C CA . SER A 1 89 ? -5.861 -0.559 -8.495 1.00 86.81 89 SER A CA 1
ATOM 710 C C . SER A 1 89 ? -4.456 -0.957 -8.056 1.00 86.81 89 SER A C 1
ATOM 712 O O . SER A 1 89 ? -4.269 -1.936 -7.335 1.00 86.81 89 SER A O 1
ATOM 714 N N . MET A 1 90 ? -3.464 -0.195 -8.503 1.00 88.50 90 MET A N 1
ATOM 715 C CA . MET A 1 90 ? -2.072 -0.337 -8.097 1.00 88.50 90 MET A CA 1
ATOM 716 C C . MET A 1 90 ? -1.577 1.028 -7.644 1.00 88.50 90 MET A C 1
ATOM 718 O O . MET A 1 90 ? -1.793 2.029 -8.330 1.00 88.50 90 MET A O 1
ATOM 722 N N . MET A 1 91 ? -0.899 1.055 -6.504 1.00 84.25 91 MET A N 1
ATOM 723 C CA . MET A 1 91 ? -0.326 2.269 -5.946 1.00 84.25 91 MET A CA 1
ATOM 724 C C . MET A 1 91 ? 1.094 2.021 -5.461 1.00 84.25 91 MET A C 1
ATOM 726 O O . MET A 1 91 ? 1.430 0.927 -5.008 1.00 84.25 91 MET A O 1
ATOM 730 N N . GLN A 1 92 ? 1.927 3.052 -5.555 1.00 84.69 92 GLN A N 1
ATOM 731 C CA . GLN A 1 92 ? 3.274 3.014 -5.007 1.00 84.69 92 GLN A CA 1
ATOM 732 C C . GLN A 1 92 ? 3.222 3.264 -3.499 1.00 84.69 92 GLN A C 1
ATOM 734 O O . GLN A 1 92 ? 2.553 4.181 -3.023 1.00 84.69 92 GLN A O 1
ATOM 739 N N . VAL A 1 93 ? 3.937 2.429 -2.750 1.00 77.94 93 VAL A N 1
ATOM 740 C CA . VAL A 1 93 ? 3.921 2.412 -1.286 1.00 77.94 93 VAL A CA 1
ATOM 741 C C . VAL A 1 93 ? 5.322 2.798 -0.805 1.00 77.94 93 VAL A C 1
ATOM 743 O O . VAL A 1 93 ? 6.243 1.994 -0.963 1.00 77.94 93 VAL A O 1
ATOM 746 N N . PRO A 1 94 ? 5.532 4.024 -0.281 1.00 70.50 94 PRO A N 1
ATOM 747 C CA . PRO A 1 94 ? 6.796 4.447 0.309 1.00 70.50 94 PRO A CA 1
ATOM 748 C C . PRO A 1 94 ? 7.475 3.373 1.167 1.00 70.50 94 PRO A C 1
ATOM 750 O O . PRO A 1 94 ? 6.863 2.764 2.041 1.00 70.50 94 PRO A O 1
ATOM 753 N N . LEU A 1 95 ? 8.776 3.162 0.951 1.00 68.44 95 LEU A N 1
ATOM 754 C CA . LEU A 1 95 ? 9.576 2.159 1.670 1.00 68.44 95 LEU A CA 1
ATOM 755 C C . LEU A 1 95 ? 9.571 2.354 3.193 1.00 68.44 95 LEU A C 1
ATOM 757 O O . LEU A 1 95 ? 9.675 1.374 3.931 1.00 68.44 95 LEU A O 1
ATOM 761 N N . SER A 1 96 ? 9.387 3.590 3.666 1.00 65.25 96 SER A N 1
ATOM 762 C CA . SER A 1 96 ? 9.211 3.907 5.088 1.00 65.25 96 SER A CA 1
ATOM 763 C C . SER A 1 96 ? 8.029 3.169 5.731 1.00 65.25 96 SER A C 1
ATOM 765 O O . SER A 1 96 ? 8.019 2.969 6.944 1.00 65.25 96 SER A O 1
ATOM 767 N N . PHE A 1 97 ? 7.065 2.690 4.939 1.00 58.09 97 PHE A N 1
ATOM 768 C CA . PHE A 1 97 ? 5.971 1.847 5.420 1.00 58.09 97 PHE A CA 1
ATOM 769 C C . PHE A 1 97 ? 6.407 0.431 5.789 1.00 58.09 97 PHE A C 1
ATOM 771 O O . PHE A 1 97 ? 5.781 -0.188 6.644 1.00 58.09 97 PHE A O 1
ATOM 778 N N . LYS A 1 98 ? 7.491 -0.084 5.197 1.00 60.16 98 LYS A N 1
ATOM 779 C CA . LYS A 1 98 ? 7.986 -1.437 5.496 1.00 60.16 98 LYS A CA 1
ATOM 780 C C . LYS A 1 98 ? 8.802 -1.500 6.773 1.00 60.16 98 LYS A C 1
ATOM 782 O O . LYS A 1 98 ? 8.764 -2.507 7.471 1.00 60.16 98 LYS A O 1
ATOM 787 N N . THR A 1 99 ? 9.554 -0.446 7.072 1.00 60.84 99 THR A N 1
ATOM 788 C CA . THR A 1 99 ? 10.440 -0.435 8.239 1.00 60.84 99 THR A CA 1
ATOM 789 C C . THR A 1 99 ? 9.732 0.010 9.515 1.00 60.84 99 THR A C 1
ATOM 791 O O . THR A 1 99 ? 10.302 -0.178 10.583 1.00 60.84 99 THR A O 1
ATOM 794 N N . LEU A 1 100 ? 8.512 0.571 9.431 1.00 59.03 100 LEU A N 1
ATOM 795 C CA . LEU A 1 100 ? 7.718 1.119 10.553 1.00 59.03 100 LEU A CA 1
ATOM 796 C C . LEU A 1 100 ? 8.468 2.127 11.448 1.00 59.03 100 LEU A C 1
ATOM 798 O O . LEU A 1 100 ? 7.933 2.591 12.458 1.00 59.03 100 LEU A O 1
ATOM 802 N N . ASN A 1 101 ? 9.675 2.514 11.038 1.00 57.31 101 ASN A N 1
ATOM 803 C CA . ASN A 1 101 ? 10.487 3.532 11.661 1.00 57.31 101 ASN A CA 1
ATOM 804 C C . ASN A 1 101 ? 10.006 4.873 11.120 1.00 57.31 101 ASN A C 1
ATOM 806 O O . ASN A 1 101 ? 10.040 5.139 9.919 1.00 57.31 101 ASN A O 1
ATOM 810 N N . VAL A 1 102 ? 9.467 5.656 12.044 1.00 53.03 102 VAL A N 1
ATOM 811 C CA . VAL A 1 102 ? 8.731 6.899 11.838 1.00 53.03 102 VAL A CA 1
ATOM 812 C C . VAL A 1 102 ? 9.423 7.795 10.807 1.00 53.03 102 VAL A C 1
ATOM 814 O O . VAL A 1 102 ? 10.525 8.282 11.040 1.00 53.03 102 VAL A O 1
ATOM 817 N N . ALA A 1 103 ? 8.779 8.007 9.656 1.00 57.53 103 ALA A N 1
ATOM 818 C CA . ALA A 1 103 ? 9.242 8.985 8.676 1.00 57.53 103 ALA A CA 1
ATOM 819 C C . ALA A 1 103 ? 9.040 10.417 9.221 1.00 57.53 103 ALA A C 1
ATOM 821 O O . ALA A 1 103 ? 8.076 10.650 9.953 1.00 57.53 103 ALA A O 1
ATOM 822 N N . PRO A 1 104 ? 9.875 11.399 8.834 1.00 51.88 104 PRO A N 1
ATOM 823 C CA . PRO A 1 104 ? 9.845 12.765 9.378 1.00 51.88 104 PRO A CA 1
ATOM 824 C C . PRO A 1 104 ? 8.540 13.553 9.141 1.00 51.88 104 PRO A C 1
ATOM 826 O O . PRO A 1 104 ? 8.375 14.628 9.703 1.00 51.88 104 PRO A O 1
ATOM 829 N N . PHE A 1 105 ? 7.590 13.024 8.361 1.00 63.62 105 PHE A N 1
ATOM 830 C CA . PHE A 1 105 ? 6.300 13.664 8.058 1.00 63.62 105 PHE A CA 1
ATOM 831 C C . PHE A 1 105 ? 5.088 12.849 8.526 1.00 63.62 105 PHE A C 1
ATOM 833 O O . PHE A 1 105 ? 4.013 12.919 7.929 1.00 63.62 105 PHE A O 1
ATOM 840 N N . GLN A 1 106 ? 5.263 12.035 9.567 1.00 67.50 106 GLN A N 1
ATOM 841 C CA . GLN A 1 106 ? 4.168 11.282 10.169 1.00 67.50 106 GLN A CA 1
ATOM 842 C C . GLN A 1 106 ? 3.453 12.116 11.228 1.00 67.50 106 GLN A C 1
ATOM 844 O O . GLN A 1 106 ? 4.061 12.540 12.211 1.00 67.50 106 GLN A O 1
ATOM 849 N N . THR A 1 107 ? 2.143 12.290 11.062 1.00 68.06 107 THR A N 1
ATOM 850 C CA . THR A 1 107 ? 1.288 12.826 12.121 1.00 68.06 107 THR A CA 1
ATOM 851 C C . THR A 1 107 ? 0.702 11.659 12.896 1.00 68.06 107 THR A C 1
ATOM 853 O O . THR A 1 107 ? -0.033 10.833 12.352 1.00 68.06 107 THR A O 1
ATOM 856 N N . LYS A 1 108 ? 1.068 11.585 14.173 1.00 72.25 108 LYS A N 1
ATOM 857 C CA . LYS A 1 108 ? 0.558 10.591 15.111 1.00 72.25 108 LYS A CA 1
ATOM 858 C C . LYS A 1 108 ? -0.650 11.170 15.826 1.00 72.25 108 LYS A C 1
ATOM 860 O O . LYS A 1 108 ? -0.550 12.229 16.441 1.00 72.25 108 LYS A O 1
ATOM 865 N N . VAL A 1 109 ? -1.765 10.464 15.750 1.00 76.88 109 VAL A N 1
ATOM 866 C CA . VAL A 1 109 ? -2.996 10.773 16.468 1.00 76.88 109 VAL A CA 1
ATOM 867 C C . VAL A 1 109 ? -3.239 9.631 17.442 1.00 76.88 109 VAL A C 1
ATOM 869 O O . VAL A 1 109 ? -3.578 8.520 17.042 1.00 76.88 109 VAL A O 1
ATOM 872 N N . SER A 1 110 ? -3.012 9.889 18.725 1.00 77.75 110 SER A N 1
ATOM 873 C CA . SER A 1 110 ? -3.322 8.923 19.777 1.00 77.75 110 SER A CA 1
ATOM 874 C C . SER A 1 110 ? -4.795 9.045 20.140 1.00 77.75 110 SER A C 1
ATOM 876 O O . SER A 1 110 ? -5.233 10.109 20.577 1.00 77.75 110 SER A O 1
ATOM 878 N N . LEU A 1 111 ? -5.545 7.963 19.966 1.00 72.69 111 LEU A N 1
ATOM 879 C CA . LEU A 1 111 ? -6.939 7.848 20.362 1.00 72.69 111 LEU A CA 1
ATOM 880 C C . LEU A 1 111 ? -7.058 6.829 21.490 1.00 72.69 111 LEU A C 1
ATOM 882 O O . LEU A 1 111 ? -6.534 5.718 21.411 1.00 72.69 111 LEU A O 1
ATOM 886 N N . TYR A 1 112 ? -7.780 7.217 22.533 1.00 73.69 112 TYR A N 1
ATOM 887 C CA . TYR A 1 112 ? -8.236 6.292 23.558 1.00 73.69 112 TYR A CA 1
ATOM 888 C C . TYR A 1 112 ? -9.623 5.828 23.145 1.00 73.69 112 TYR A C 1
ATOM 890 O O . TYR A 1 112 ? -10.563 6.621 23.135 1.00 73.69 112 TYR A O 1
ATOM 898 N N . VAL A 1 113 ? -9.725 4.566 22.750 1.00 71.88 113 VAL A N 1
ATOM 899 C CA . VAL A 1 113 ? -10.988 3.958 22.326 1.00 71.88 113 VAL A CA 1
ATOM 900 C C . VAL A 1 113 ? -11.323 2.791 23.232 1.00 71.88 113 VAL A C 1
ATOM 902 O O . VAL A 1 113 ? -10.451 2.142 23.818 1.00 71.88 113 VAL A O 1
ATOM 905 N N . HIS A 1 114 ? -12.616 2.531 23.364 1.00 71.88 114 HIS A N 1
ATOM 906 C CA . HIS A 1 114 ? -13.088 1.364 24.086 1.00 71.88 114 HIS A CA 1
ATOM 907 C C . HIS A 1 114 ? -12.683 0.087 23.349 1.00 71.88 114 HIS A C 1
ATOM 909 O O . HIS A 1 114 ? -12.687 0.047 22.117 1.00 71.88 114 HIS A O 1
ATOM 915 N N . HIS A 1 115 ? -12.386 -0.978 24.098 1.00 68.69 115 HIS A N 1
ATOM 916 C CA . HIS A 1 115 ? -11.931 -2.252 23.529 1.00 68.69 115 HIS A CA 1
ATOM 917 C C . HIS A 1 115 ? -12.844 -2.771 22.399 1.00 68.69 115 HIS A C 1
ATOM 919 O O . HIS A 1 115 ? -12.369 -3.213 21.358 1.00 68.69 115 HIS A O 1
ATOM 925 N N . LEU A 1 116 ? -14.169 -2.644 22.555 1.00 66.19 116 LEU A N 1
ATOM 926 C CA . LEU A 1 116 ? -15.133 -3.047 21.523 1.00 66.19 116 LEU A CA 1
ATOM 927 C C . LEU A 1 116 ? -15.057 -2.177 20.260 1.00 66.19 116 LEU A C 1
ATOM 929 O O . LEU A 1 116 ? -15.079 -2.707 19.153 1.00 66.19 116 LEU A O 1
ATOM 933 N N . GLN A 1 117 ? -14.920 -0.856 20.403 1.00 69.25 117 GLN A N 1
ATOM 934 C CA . GLN A 1 117 ? -14.780 0.056 19.258 1.00 69.25 117 GLN A CA 1
ATOM 935 C C . GLN A 1 117 ? -13.529 -0.262 18.455 1.00 69.25 117 GLN A C 1
ATOM 937 O O . GLN A 1 117 ? -13.526 -0.210 17.226 1.00 69.25 117 GLN A O 1
ATOM 942 N N . ALA A 1 118 ? -12.470 -0.640 19.155 1.00 67.62 118 ALA A N 1
ATOM 943 C CA . ALA A 1 118 ? -11.227 -0.990 18.522 1.00 67.62 118 ALA A CA 1
ATOM 944 C C . ALA A 1 118 ? -11.293 -2.251 17.652 1.00 67.62 118 ALA A C 1
ATOM 946 O O . ALA A 1 118 ? -10.583 -2.340 16.653 1.00 67.62 118 ALA A O 1
ATOM 947 N N . LEU A 1 119 ? -12.158 -3.207 17.998 1.00 67.38 119 LEU A N 1
ATOM 948 C CA . LEU A 1 119 ? -12.418 -4.379 17.160 1.00 67.38 119 LEU A CA 1
ATOM 949 C C . LEU A 1 119 ? -13.235 -4.012 15.913 1.00 67.38 119 LEU A C 1
ATOM 951 O O . LEU A 1 119 ? -13.064 -4.616 14.856 1.00 67.38 119 LEU A O 1
ATOM 955 N N . VAL A 1 120 ? -14.109 -3.011 16.029 1.00 76.50 120 VAL A N 1
ATOM 956 C CA . VAL A 1 120 ? -15.023 -2.584 14.960 1.00 76.50 120 VAL A CA 1
ATOM 957 C C . VAL A 1 120 ? -14.329 -1.681 13.941 1.00 76.50 120 VAL A C 1
ATOM 959 O O . VAL A 1 120 ? -14.620 -1.758 12.748 1.00 76.50 120 VAL A O 1
ATOM 962 N N . LEU A 1 121 ? -13.382 -0.849 14.374 1.00 76.94 121 LEU A N 1
ATOM 963 C CA . LEU A 1 121 ? -12.789 0.170 13.512 1.00 76.94 121 LEU A CA 1
ATOM 964 C C . LEU A 1 121 ? -12.067 -0.392 12.269 1.00 76.94 121 LEU A C 1
ATOM 966 O O . LEU A 1 121 ? -12.336 0.102 11.172 1.00 76.94 121 LEU A O 1
ATOM 970 N N . PRO A 1 122 ? -11.218 -1.439 12.362 1.00 78.75 122 PRO A N 1
ATOM 971 C CA . PRO A 1 122 ? -10.632 -2.058 11.173 1.00 78.75 122 PRO A CA 1
ATOM 972 C C . PRO A 1 122 ? -11.693 -2.588 10.201 1.00 78.75 122 PRO A C 1
ATOM 974 O O . PRO A 1 122 ? -11.518 -2.483 8.988 1.00 78.75 122 PRO A O 1
ATOM 977 N N . ALA A 1 123 ? -12.805 -3.125 10.717 1.00 77.38 123 ALA A N 1
ATOM 978 C CA . ALA A 1 123 ? -13.894 -3.642 9.894 1.00 77.38 123 ALA A CA 1
ATOM 979 C C . ALA A 1 123 ? -14.650 -2.518 9.167 1.00 77.38 123 ALA A C 1
ATOM 981 O O . ALA A 1 123 ? -14.955 -2.667 7.985 1.00 77.38 123 ALA A O 1
ATOM 982 N N . LEU A 1 124 ? -14.900 -1.386 9.834 1.00 79.81 124 LEU A N 1
ATOM 983 C CA . LEU A 1 124 ? -15.523 -0.207 9.218 1.00 79.81 124 LEU A CA 1
ATOM 984 C C . LEU A 1 124 ? -14.648 0.393 8.118 1.00 79.81 124 LEU A C 1
ATOM 986 O O . LEU A 1 124 ? -15.146 0.682 7.033 1.00 79.81 124 LEU A O 1
ATOM 990 N N . LEU A 1 125 ? -13.338 0.512 8.353 1.00 80.19 125 LEU A N 1
ATOM 991 C CA . LEU A 1 125 ? -12.405 0.996 7.332 1.00 80.19 125 LEU A CA 1
ATOM 992 C C . LEU A 1 125 ? -12.454 0.131 6.070 1.00 80.19 125 LEU A C 1
ATOM 994 O O . LEU A 1 125 ? -12.461 0.657 4.958 1.00 80.19 125 LEU A O 1
ATOM 998 N N . VAL A 1 126 ? -12.507 -1.191 6.233 1.00 80.62 126 VAL A N 1
ATOM 999 C CA . VAL A 1 126 ? -12.577 -2.111 5.094 1.00 80.62 126 VAL A CA 1
ATOM 1000 C C . VAL A 1 126 ? -13.929 -2.025 4.389 1.00 80.62 126 VAL A C 1
ATOM 1002 O O . VAL A 1 126 ? -13.979 -1.909 3.166 1.00 80.62 126 VAL A O 1
ATOM 1005 N N . ARG A 1 127 ? -15.025 -2.068 5.150 1.00 79.56 127 ARG A N 1
ATOM 1006 C CA . ARG A 1 127 ? -16.382 -2.190 4.608 1.00 79.56 127 ARG A CA 1
ATOM 1007 C C . ARG A 1 127 ? -16.911 -0.891 4.006 1.00 79.56 127 ARG A C 1
ATOM 1009 O O . ARG A 1 127 ? -17.447 -0.921 2.905 1.00 79.56 127 ARG A O 1
ATOM 1016 N N . GLU A 1 128 ? -16.772 0.218 4.724 1.00 81.12 128 GLU A N 1
ATOM 1017 C CA . GLU A 1 128 ? -17.416 1.489 4.370 1.00 81.12 128 GLU A CA 1
ATOM 1018 C C . GLU A 1 128 ? -16.484 2.398 3.557 1.00 81.12 128 GLU A C 1
ATOM 1020 O O . GLU A 1 128 ? -16.939 3.164 2.713 1.00 81.12 128 GLU A O 1
ATOM 1025 N N . HIS A 1 129 ? -15.165 2.275 3.748 1.00 79.06 129 HIS A N 1
ATOM 1026 C CA . HIS A 1 129 ? -14.177 3.152 3.105 1.00 79.06 129 HIS A CA 1
ATOM 1027 C C . HIS A 1 129 ? -13.248 2.434 2.116 1.00 79.06 129 HIS A C 1
ATOM 1029 O O . HIS A 1 129 ? -12.304 3.038 1.599 1.00 79.06 129 HIS A O 1
ATOM 1035 N N . GLY A 1 130 ? -13.495 1.149 1.842 1.00 80.56 130 GLY A N 1
ATOM 1036 C CA . GLY A 1 130 ? -12.754 0.382 0.838 1.00 80.56 130 GLY A CA 1
ATOM 1037 C C . GLY A 1 130 ? -11.261 0.246 1.142 1.00 80.56 130 GLY A C 1
ATOM 1038 O O . GLY A 1 130 ? -10.451 0.132 0.218 1.00 80.56 130 GLY A O 1
ATOM 1039 N N . PHE A 1 131 ? -10.869 0.299 2.417 1.00 83.44 131 PHE A N 1
ATOM 1040 C CA . PHE A 1 131 ? -9.504 -0.034 2.804 1.00 83.44 131 PHE A CA 1
ATOM 1041 C C . PHE A 1 131 ? -9.276 -1.540 2.688 1.00 83.44 131 PHE A C 1
ATOM 1043 O O . PHE A 1 131 ? -10.151 -2.358 2.943 1.00 83.44 131 PHE A O 1
ATOM 1050 N N . CYS A 1 132 ? -8.045 -1.915 2.387 1.00 82.31 132 CYS A N 1
ATOM 1051 C CA . CYS A 1 132 ? -7.576 -3.287 2.446 1.00 82.31 132 CYS A CA 1
ATOM 1052 C C . CYS A 1 132 ? -6.523 -3.411 3.544 1.00 82.31 132 CYS A C 1
ATOM 1054 O O . CYS A 1 132 ? -5.786 -2.463 3.832 1.00 82.31 132 CYS A O 1
ATOM 1056 N N . VAL A 1 133 ? -6.427 -4.592 4.154 1.00 81.94 133 VAL A N 1
ATOM 1057 C CA . VAL A 1 133 ? -5.319 -4.893 5.063 1.00 81.94 133 VAL A CA 1
ATOM 1058 C C . VAL A 1 133 ? -4.064 -5.086 4.212 1.00 81.94 133 VAL A C 1
ATOM 1060 O O . VAL A 1 133 ? -3.983 -6.009 3.398 1.00 81.94 133 VAL A O 1
ATOM 1063 N N . TYR A 1 134 ? -3.095 -4.191 4.384 1.00 77.81 134 TYR A N 1
ATOM 1064 C CA . TYR A 1 134 ? -1.819 -4.227 3.677 1.00 77.81 134 TYR A CA 1
ATOM 1065 C C . TYR A 1 134 ? -0.807 -5.090 4.428 1.00 77.81 134 TYR A C 1
ATOM 1067 O O . TYR A 1 134 ? -0.239 -6.025 3.872 1.00 77.81 134 TYR A O 1
ATOM 1075 N N . ALA A 1 135 ? -0.603 -4.812 5.716 1.00 74.31 135 ALA A N 1
ATOM 1076 C CA . ALA A 1 135 ? 0.339 -5.565 6.531 1.00 74.31 135 ALA A CA 1
ATOM 1077 C C . ALA A 1 135 ? -0.140 -5.689 7.972 1.00 74.31 135 ALA A C 1
ATOM 1079 O O . ALA A 1 135 ? -0.803 -4.806 8.511 1.00 74.31 135 ALA A O 1
ATOM 1080 N N . TRP A 1 136 ? 0.266 -6.783 8.600 1.00 76.69 136 TRP A N 1
ATOM 1081 C CA . TRP A 1 136 ? 0.090 -7.025 10.020 1.00 76.69 136 TRP A CA 1
ATOM 1082 C C . TRP A 1 136 ? 1.443 -7.396 10.609 1.00 76.69 136 TRP A C 1
ATOM 1084 O O . TRP A 1 136 ? 2.119 -8.293 10.100 1.00 76.69 136 TRP A O 1
ATOM 1094 N N . LYS A 1 137 ? 1.853 -6.676 11.652 1.00 76.75 137 LYS A N 1
ATOM 1095 C CA . LYS A 1 137 ? 3.101 -6.932 12.364 1.00 76.75 137 LYS A CA 1
ATOM 1096 C C . LYS A 1 137 ? 2.819 -7.029 13.863 1.00 76.75 137 LYS A C 1
ATOM 1098 O O . LYS A 1 137 ? 2.543 -5.996 14.482 1.00 76.75 137 LYS A O 1
ATOM 1103 N N . PRO A 1 138 ? 2.886 -8.236 14.444 1.00 73.62 138 PRO A N 1
ATOM 1104 C CA . PRO A 1 138 ? 2.939 -8.380 15.887 1.00 73.62 138 PRO A CA 1
ATOM 1105 C C . PRO A 1 138 ? 4.320 -7.938 16.398 1.00 73.62 138 PRO A C 1
ATOM 1107 O O . PRO A 1 138 ? 5.357 -8.264 15.816 1.00 73.62 138 PRO A O 1
ATOM 1110 N N . GLU A 1 139 ? 4.326 -7.173 17.478 1.00 77.88 139 GLU A N 1
ATOM 1111 C CA . GLU A 1 139 ? 5.485 -6.790 18.284 1.00 77.88 139 GLU A CA 1
ATOM 1112 C C . GLU A 1 139 ? 5.226 -7.241 19.729 1.00 77.88 139 GLU A C 1
ATOM 1114 O O . GLU A 1 139 ? 4.086 -7.543 20.077 1.00 77.88 139 GLU A O 1
ATOM 1119 N N . ALA A 1 140 ? 6.266 -7.301 20.569 1.00 77.12 140 ALA A N 1
ATOM 1120 C CA . ALA A 1 140 ? 6.164 -7.862 21.924 1.00 77.12 140 ALA A CA 1
ATOM 1121 C C . ALA A 1 140 ? 4.988 -7.285 22.742 1.00 77.12 140 ALA A C 1
ATOM 1123 O O . ALA A 1 140 ? 4.267 -8.046 23.378 1.00 77.12 140 ALA A O 1
ATOM 1124 N N . ASP A 1 141 ? 4.750 -5.972 22.624 1.00 78.56 141 ASP A N 1
ATOM 1125 C CA . ASP A 1 141 ? 3.707 -5.248 23.366 1.00 78.56 141 ASP A CA 1
ATOM 1126 C C . ASP A 1 141 ? 2.723 -4.501 22.449 1.00 78.56 141 ASP A C 1
ATOM 1128 O O . ASP A 1 141 ? 1.985 -3.609 22.883 1.00 78.56 141 ASP A O 1
ATOM 1132 N N . SER A 1 142 ? 2.746 -4.767 21.141 1.00 78.44 142 SER A N 1
ATOM 1133 C CA . SER A 1 142 ? 1.890 -4.031 20.214 1.00 78.44 142 SER A CA 1
ATOM 1134 C C . SER A 1 142 ? 1.515 -4.834 18.981 1.00 78.44 142 SER A C 1
ATOM 1136 O O . SER A 1 142 ? 2.243 -5.706 18.522 1.00 78.44 142 SER A O 1
ATOM 1138 N N . VAL A 1 143 ? 0.360 -4.519 18.413 1.00 76.44 143 VAL A N 1
ATOM 1139 C CA . VAL A 1 143 ? -0.069 -5.035 17.120 1.00 76.44 143 VAL A CA 1
ATOM 1140 C C . VAL A 1 143 ? -0.205 -3.858 16.177 1.00 76.44 143 VAL A C 1
ATOM 1142 O O . VAL A 1 143 ? -1.014 -2.961 16.403 1.00 76.44 143 VAL A O 1
ATOM 1145 N N . THR A 1 144 ? 0.584 -3.858 15.106 1.00 78.88 144 THR A N 1
ATOM 1146 C CA . THR A 1 144 ? 0.481 -2.843 14.057 1.00 78.88 144 THR A CA 1
ATOM 1147 C C . THR A 1 144 ? -0.265 -3.412 12.853 1.00 78.88 144 THR A C 1
ATOM 1149 O O . THR A 1 144 ? 0.184 -4.377 12.232 1.00 78.88 144 THR A O 1
ATOM 1152 N N . LEU A 1 145 ? -1.397 -2.797 12.523 1.00 78.81 145 LEU A N 1
ATOM 1153 C CA . LEU A 1 145 ? -2.203 -3.043 11.333 1.00 78.81 145 LEU A CA 1
ATOM 1154 C C . LEU A 1 145 ? -2.027 -1.876 10.366 1.00 78.81 145 LEU A C 1
ATOM 1156 O O . LEU A 1 145 ? -2.379 -0.740 10.670 1.00 78.81 145 LEU A O 1
ATOM 1160 N N . LEU A 1 146 ? -1.489 -2.147 9.186 1.00 79.44 146 LEU A N 1
ATOM 1161 C CA . LEU A 1 146 ? -1.410 -1.169 8.113 1.00 79.44 146 LEU A CA 1
ATOM 1162 C C . LEU A 1 146 ? -2.586 -1.401 7.168 1.00 79.44 146 LEU A C 1
ATOM 1164 O O . LEU A 1 146 ? -2.688 -2.456 6.543 1.00 79.44 146 LEU A O 1
ATOM 1168 N N . HIS A 1 147 ? -3.463 -0.410 7.080 1.00 80.62 147 HIS A N 1
ATOM 1169 C CA . HIS A 1 147 ? -4.585 -0.357 6.159 1.00 80.62 147 HIS A CA 1
ATOM 1170 C C . HIS A 1 147 ? -4.262 0.585 5.005 1.00 80.62 147 HIS A C 1
ATOM 1172 O O . HIS A 1 147 ? -3.668 1.650 5.188 1.00 80.62 147 HIS A O 1
ATOM 1178 N N . GLN A 1 148 ? -4.678 0.207 3.805 1.00 79.75 148 GLN A N 1
ATOM 1179 C CA . GLN A 1 148 ? -4.423 0.984 2.603 1.00 79.75 148 GLN A CA 1
ATOM 1180 C C . GLN A 1 148 ? -5.653 1.016 1.703 1.00 79.75 148 GLN A C 1
ATOM 1182 O O . GLN A 1 148 ? -6.233 -0.023 1.404 1.00 79.75 148 GLN A O 1
ATOM 1187 N N . SER A 1 149 ? -6.038 2.209 1.267 1.00 80.12 149 SER A N 1
ATOM 1188 C CA . SER A 1 149 ? -7.019 2.442 0.211 1.00 80.12 149 SER A CA 1
ATOM 1189 C C . SER A 1 149 ? -6.313 2.994 -1.028 1.00 80.12 149 SER A C 1
ATOM 1191 O O . SER A 1 149 ? -5.114 3.269 -1.011 1.00 80.12 149 SER A O 1
ATOM 1193 N N . THR A 1 150 ? -7.053 3.209 -2.114 1.00 71.50 150 THR A N 1
ATOM 1194 C CA . THR A 1 150 ? -6.504 3.805 -3.343 1.00 71.50 150 THR A CA 1
ATOM 1195 C C . THR A 1 150 ? -5.990 5.234 -3.163 1.00 71.50 150 THR A C 1
ATOM 1197 O O . THR A 1 150 ? -5.199 5.698 -3.982 1.00 71.50 150 THR A O 1
ATOM 1200 N N . SER A 1 151 ? -6.455 5.942 -2.133 1.00 69.69 151 SER A N 1
ATOM 1201 C CA . SER A 1 151 ? -6.177 7.364 -1.896 1.00 69.69 151 SER A CA 1
ATOM 1202 C C . SER A 1 151 ? -5.391 7.631 -0.612 1.00 69.69 151 SER A C 1
ATOM 1204 O O . SER A 1 151 ? -4.811 8.708 -0.472 1.00 69.69 151 SER A O 1
ATOM 1206 N N . ALA A 1 152 ? -5.341 6.679 0.323 1.00 73.81 152 ALA A N 1
ATOM 1207 C CA . ALA A 1 152 ? -4.741 6.884 1.634 1.00 73.81 152 ALA A CA 1
ATOM 1208 C C . ALA A 1 152 ? -4.108 5.609 2.204 1.00 73.81 152 ALA A C 1
ATOM 1210 O O . ALA A 1 152 ? -4.492 4.487 1.884 1.00 73.81 152 ALA A O 1
ATOM 1211 N N . ALA A 1 153 ? -3.154 5.795 3.112 1.00 75.12 153 ALA A N 1
ATOM 1212 C CA . ALA A 1 153 ? -2.638 4.736 3.968 1.00 75.12 153 ALA A CA 1
ATOM 1213 C C . ALA A 1 153 ? -2.808 5.158 5.430 1.00 75.12 153 ALA A C 1
ATOM 1215 O O . ALA A 1 153 ? -2.414 6.264 5.816 1.00 75.12 153 ALA A O 1
ATOM 1216 N N . ILE A 1 154 ? -3.402 4.276 6.229 1.00 77.88 154 ILE A N 1
ATOM 1217 C CA . ILE A 1 154 ? -3.604 4.451 7.665 1.00 77.88 154 ILE A CA 1
ATOM 1218 C C . ILE A 1 154 ? -2.875 3.317 8.367 1.00 77.88 154 ILE A C 1
ATOM 1220 O O . ILE A 1 154 ? -3.153 2.144 8.136 1.00 77.88 154 ILE A O 1
ATOM 1224 N N . CYS A 1 155 ? -1.962 3.660 9.262 1.00 80.19 155 CYS A N 1
ATOM 1225 C CA . CYS A 1 155 ? -1.374 2.691 10.170 1.00 80.19 155 CYS A CA 1
ATOM 1226 C C . CYS A 1 155 ? -2.086 2.789 11.519 1.00 80.19 155 CYS A C 1
ATOM 1228 O O . CYS A 1 155 ? -2.163 3.869 12.101 1.00 80.19 155 CYS A O 1
ATOM 1230 N N . ILE A 1 156 ? -2.606 1.669 12.003 1.00 80.12 156 ILE A N 1
ATOM 1231 C CA . ILE A 1 156 ? -3.252 1.531 13.302 1.00 80.12 156 ILE A CA 1
ATOM 1232 C C . ILE A 1 156 ? -2.330 0.689 14.165 1.00 80.12 156 ILE A C 1
ATOM 1234 O O . ILE A 1 156 ? -2.125 -0.495 13.899 1.00 80.12 156 ILE A O 1
ATOM 1238 N N . ARG A 1 157 ? -1.766 1.284 15.211 1.00 80.44 157 ARG A N 1
ATOM 1239 C CA . ARG A 1 157 ? -0.976 0.551 16.197 1.00 80.44 157 ARG A CA 1
ATOM 1240 C C . ARG A 1 157 ? -1.766 0.426 17.490 1.00 80.44 157 ARG A C 1
ATOM 1242 O O . ARG A 1 157 ? -2.016 1.420 18.165 1.00 80.44 157 ARG A O 1
ATOM 1249 N N . HIS A 1 158 ? -2.111 -0.803 17.839 1.00 80.62 158 HIS A N 1
ATOM 1250 C CA . HIS A 1 158 ? -2.665 -1.162 19.135 1.00 80.62 158 HIS A CA 1
ATOM 1251 C C . HIS A 1 158 ? -1.530 -1.477 20.107 1.00 80.62 158 HIS A C 1
ATOM 1253 O O . HIS A 1 158 ? -0.704 -2.333 19.801 1.00 80.62 158 HIS A O 1
ATOM 1259 N N . ARG A 1 159 ? -1.468 -0.821 21.268 1.00 76.88 159 ARG A N 1
ATOM 1260 C CA . ARG A 1 159 ? -0.469 -1.131 22.306 1.00 76.88 159 ARG A CA 1
ATOM 1261 C C . ARG A 1 159 ? -1.113 -1.924 23.441 1.00 76.88 159 ARG A C 1
ATOM 1263 O O . ARG A 1 159 ? -1.794 -1.345 24.288 1.00 76.88 159 ARG A O 1
ATOM 1270 N N . SER A 1 160 ? -0.877 -3.234 23.468 1.00 65.06 160 SER A N 1
ATOM 1271 C CA . SER A 1 160 ? -1.313 -4.098 24.566 1.00 65.06 160 SER A CA 1
ATOM 1272 C C . SER A 1 160 ? -0.506 -3.760 25.821 1.00 65.06 160 SER A C 1
ATOM 1274 O O . SER A 1 160 ? 0.718 -3.799 25.788 1.00 65.06 160 SER A O 1
ATOM 1276 N N . GLY A 1 161 ? -1.174 -3.399 26.918 1.00 62.66 161 GLY A N 1
ATOM 1277 C CA . GLY A 1 161 ? -0.517 -3.044 28.188 1.00 62.66 161 GLY A CA 1
ATOM 1278 C C . GLY A 1 161 ? -0.705 -1.591 28.630 1.00 62.66 161 GLY A C 1
ATOM 1279 O O . GLY A 1 161 ? -0.341 -1.241 29.748 1.00 62.66 161 GLY A O 1
ATOM 1280 N N . SER A 1 162 ? -1.335 -0.749 27.804 1.00 57.16 162 SER A N 1
ATOM 1281 C CA . SER A 1 162 ? -1.812 0.581 28.215 1.00 57.16 162 SER A CA 1
ATOM 1282 C C . SER A 1 162 ? -3.309 0.577 28.546 1.00 57.16 162 SER A C 1
ATOM 1284 O O . SER A 1 162 ? -3.961 1.616 28.423 1.00 57.16 162 SER A O 1
ATOM 1286 N N . THR A 1 163 ? -3.865 -0.574 28.927 1.00 56.38 163 THR A N 1
ATOM 1287 C CA . THR A 1 163 ? -5.285 -0.669 29.247 1.00 56.38 163 THR A CA 1
ATOM 1288 C C . THR A 1 163 ? -5.554 0.112 30.527 1.00 56.38 163 THR A C 1
ATOM 1290 O O . THR A 1 163 ? -5.108 -0.259 31.614 1.00 56.38 163 THR A O 1
ATOM 1293 N N . ARG A 1 164 ? -6.232 1.250 30.393 1.00 55.78 164 ARG A N 1
ATOM 1294 C CA . ARG A 1 164 ? -6.628 2.083 31.525 1.00 55.78 164 ARG A CA 1
ATOM 1295 C C . ARG A 1 164 ? -8.030 1.699 31.934 1.00 55.78 164 ARG A C 1
ATOM 1297 O O . ARG A 1 164 ? -8.930 1.630 31.105 1.00 55.78 164 ARG A O 1
ATOM 1304 N N . VAL A 1 165 ? -8.199 1.480 33.226 1.00 58.03 165 VAL A N 1
ATOM 1305 C CA . VAL A 1 165 ? -9.515 1.334 33.822 1.00 58.03 165 VAL A CA 1
ATOM 1306 C C . VAL A 1 165 ? -9.999 2.739 34.155 1.00 58.03 165 VAL A C 1
ATOM 1308 O O . VAL A 1 165 ? -9.437 3.392 35.034 1.00 58.03 165 VAL A O 1
ATOM 1311 N N . VAL A 1 166 ? -10.987 3.230 33.414 1.00 59.97 166 VAL A N 1
ATOM 1312 C CA . VAL A 1 166 ? -11.545 4.571 33.623 1.00 59.97 166 VAL A CA 1
ATOM 1313 C C . VAL A 1 166 ? -12.978 4.429 34.112 1.00 59.97 166 VAL A C 1
ATOM 1315 O O . VAL A 1 166 ? -13.785 3.733 33.496 1.00 59.97 166 VAL A O 1
ATOM 1318 N N . ALA A 1 167 ? -13.287 5.071 35.238 1.00 52.81 167 ALA A N 1
ATOM 1319 C CA . ALA A 1 167 ? -14.663 5.255 35.677 1.00 52.81 167 ALA A CA 1
ATOM 1320 C C . ALA A 1 167 ? -15.285 6.370 34.829 1.00 52.81 167 ALA A C 1
ATOM 1322 O O . ALA A 1 167 ? -14.735 7.470 34.771 1.00 52.81 167 ALA A O 1
ATOM 1323 N N . LEU A 1 168 ? -16.391 6.074 34.142 1.00 51.66 168 LEU A N 1
ATOM 1324 C CA . LEU A 1 168 ? -17.104 7.073 33.340 1.00 51.66 168 LEU A CA 1
ATOM 1325 C C . LEU A 1 168 ? -17.856 8.077 34.233 1.00 51.66 168 LEU A C 1
ATOM 1327 O O . LEU A 1 168 ? -17.937 9.251 33.889 1.00 51.66 168 LEU A O 1
ATOM 1331 N N . ASP A 1 169 ? -18.370 7.601 35.371 1.00 55.38 169 ASP A N 1
ATOM 1332 C CA . ASP A 1 169 ? -19.004 8.364 36.452 1.00 55.38 169 ASP A CA 1
ATOM 1333 C C . ASP A 1 169 ? -19.046 7.484 37.725 1.00 55.38 169 ASP A C 1
ATOM 1335 O O . ASP A 1 169 ? -18.789 6.279 37.651 1.00 55.38 169 ASP A O 1
ATOM 1339 N N . ALA A 1 170 ? -19.397 8.042 38.886 1.00 53.25 170 ALA A N 1
ATOM 1340 C CA . ALA A 1 170 ? -19.509 7.336 40.169 1.00 53.25 170 ALA A CA 1
ATOM 1341 C C . ALA A 1 170 ? -20.521 6.169 40.164 1.00 53.25 170 ALA A C 1
ATOM 1343 O O . ALA A 1 170 ? -20.505 5.336 41.068 1.00 53.25 170 ALA A O 1
ATOM 1344 N N . THR A 1 171 ? -21.392 6.103 39.157 1.00 49.19 171 THR A N 1
ATOM 1345 C CA . THR A 1 171 ? -22.466 5.109 39.003 1.00 49.19 171 THR A CA 1
ATOM 1346 C C . THR A 1 171 ? -22.251 4.140 37.836 1.00 49.19 171 THR A C 1
ATOM 1348 O O . THR A 1 171 ? -23.024 3.194 37.690 1.00 49.19 171 THR A O 1
ATOM 1351 N N . VAL A 1 172 ? -21.218 4.339 37.007 1.00 49.75 172 VAL A N 1
ATOM 1352 C CA . VAL A 1 172 ? -21.012 3.585 35.757 1.00 49.75 172 VAL A CA 1
ATOM 1353 C C . VAL A 1 172 ? -19.876 2.570 35.929 1.00 49.75 172 VAL A C 1
ATOM 1355 O O . VAL A 1 172 ? -18.840 2.911 36.508 1.00 49.75 172 VAL A O 1
ATOM 1358 N N . PRO A 1 173 ? -20.020 1.327 35.426 1.00 51.66 173 PRO A N 1
ATOM 1359 C CA . PRO A 1 173 ? -18.969 0.323 35.513 1.00 51.66 173 PRO A CA 1
ATOM 1360 C C . PRO A 1 173 ? -17.658 0.801 34.884 1.00 51.66 173 PRO A C 1
ATOM 1362 O O . PRO A 1 173 ? -17.628 1.508 33.877 1.00 51.66 173 PRO A O 1
ATOM 1365 N N . LEU A 1 174 ? -16.563 0.369 35.505 1.00 52.44 174 LEU A N 1
ATOM 1366 C CA . LEU A 1 174 ? -15.200 0.584 35.045 1.00 52.44 174 LEU A CA 1
ATOM 1367 C C . LEU A 1 174 ? -15.041 0.103 33.598 1.00 52.44 174 LEU A C 1
ATOM 1369 O O . LEU A 1 174 ? -15.312 -1.062 33.302 1.00 52.44 174 LEU A O 1
ATOM 1373 N N . VAL A 1 175 ? -14.568 0.976 32.707 1.00 58.41 175 VAL A N 1
ATOM 1374 C CA . VAL A 1 175 ? -14.364 0.615 31.302 1.00 58.41 175 VAL A CA 1
ATOM 1375 C C . VAL A 1 175 ? -12.883 0.462 30.991 1.00 58.41 175 VAL A C 1
ATOM 1377 O O . VAL A 1 175 ? -12.065 1.307 31.358 1.00 58.41 175 VAL A O 1
ATOM 1380 N N . LEU A 1 176 ? -12.547 -0.623 30.291 1.00 60.00 176 LEU A N 1
ATOM 1381 C CA . LEU A 1 1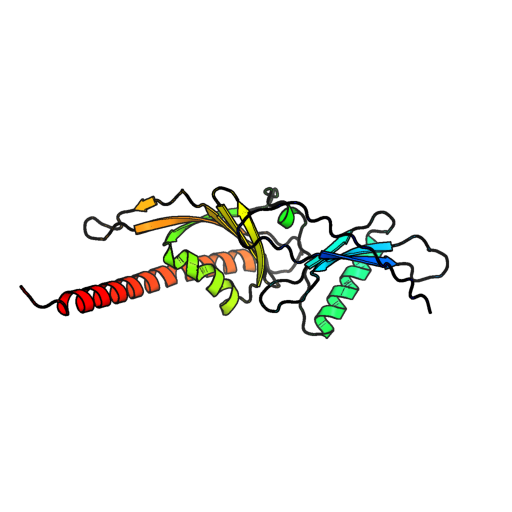76 ? -11.219 -0.858 29.732 1.00 60.00 176 LEU A CA 1
ATOM 1382 C C . LEU A 1 176 ? -11.049 0.021 28.486 1.00 60.00 176 LEU A C 1
ATOM 1384 O O . LEU A 1 176 ? -11.730 -0.167 27.472 1.00 60.00 176 LEU A O 1
ATOM 1388 N N . GLN A 1 177 ? -10.166 1.009 28.584 1.00 62.84 177 GLN A N 1
ATOM 1389 C CA . GLN A 1 177 ? -9.719 1.820 27.457 1.00 62.84 177 GLN A CA 1
ATOM 1390 C C . GLN A 1 177 ? -8.368 1.326 26.979 1.00 62.84 177 GLN A C 1
ATOM 1392 O O . GLN A 1 177 ? -7.429 1.243 27.769 1.00 62.84 177 GLN A O 1
ATOM 1397 N N . ASP A 1 178 ? -8.257 1.083 25.682 1.00 67.50 178 ASP A N 1
ATOM 1398 C CA . ASP A 1 178 ? -6.998 0.740 25.041 1.00 67.50 178 ASP A CA 1
ATOM 1399 C C . ASP A 1 178 ? -6.455 1.946 24.270 1.00 67.50 178 ASP A C 1
ATOM 1401 O O . ASP A 1 178 ? -7.195 2.811 23.791 1.00 67.50 178 ASP A O 1
ATOM 1405 N N . ASN A 1 179 ? -5.129 2.018 24.171 1.00 69.25 179 ASN A N 1
ATOM 1406 C CA . ASN A 1 179 ? -4.446 3.102 23.480 1.00 69.25 179 ASN A CA 1
ATOM 1407 C C . ASN A 1 179 ? -4.159 2.698 22.032 1.00 69.25 179 ASN A C 1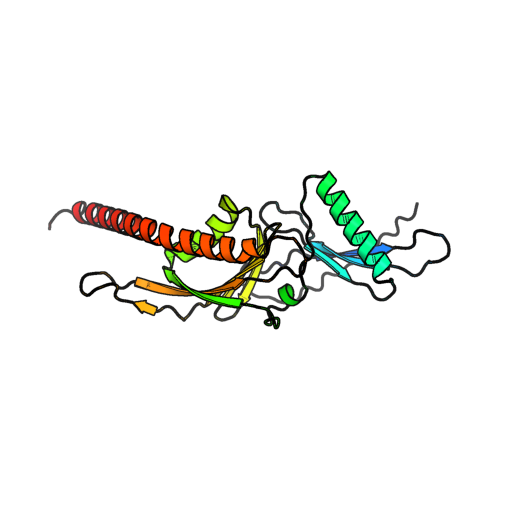
ATOM 1409 O O . ASN A 1 179 ? -3.404 1.751 21.777 1.00 69.25 179 ASN A O 1
ATOM 1413 N N . TYR A 1 180 ? -4.747 3.444 21.101 1.00 68.81 180 TYR A N 1
ATOM 1414 C CA . TYR A 1 180 ? -4.541 3.280 19.673 1.00 68.81 180 TYR A CA 1
ATOM 1415 C C . TYR A 1 180 ? -3.794 4.478 19.114 1.00 68.81 180 TYR A C 1
ATOM 1417 O O . TYR A 1 180 ? -4.187 5.629 19.277 1.00 68.81 180 TYR A O 1
ATOM 1425 N N . GLU A 1 181 ? -2.709 4.205 18.406 1.00 75.88 181 GLU A N 1
ATOM 1426 C C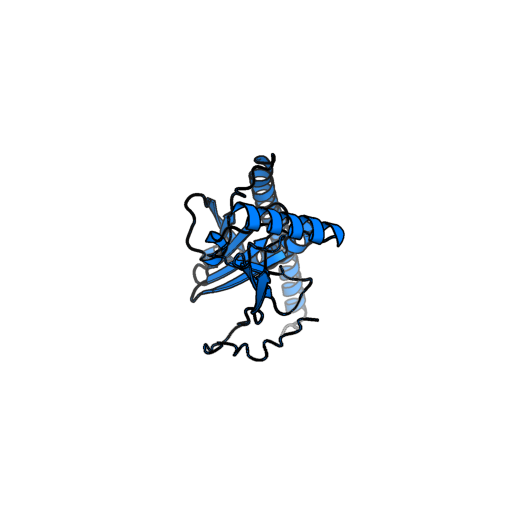A . GLU A 1 181 ? -1.950 5.217 17.687 1.00 75.88 181 GLU A CA 1
ATOM 1427 C C . GLU A 1 181 ? -2.308 5.110 16.202 1.00 75.88 181 GLU A C 1
ATOM 1429 O O . GLU A 1 181 ? -1.915 4.161 15.519 1.00 75.88 181 GLU A O 1
ATOM 1434 N N . PHE A 1 182 ? -3.066 6.089 15.712 1.00 73.06 182 PHE A N 1
ATOM 1435 C CA . PHE A 1 182 ? -3.349 6.272 14.295 1.00 73.06 182 PHE A CA 1
ATOM 1436 C C . PHE A 1 182 ? -2.236 7.103 13.693 1.00 73.06 182 PHE A C 1
ATOM 1438 O O . PHE A 1 182 ? -2.026 8.260 14.055 1.00 73.06 182 PHE A O 1
ATOM 1445 N N . VAL A 1 183 ? -1.508 6.517 12.758 1.00 69.38 183 VAL A N 1
ATOM 1446 C CA . VAL A 1 183 ? -0.500 7.235 11.993 1.00 69.38 183 VAL A CA 1
ATOM 1447 C C . VAL A 1 183 ? -1.059 7.442 10.600 1.00 69.38 183 VAL A C 1
ATOM 1449 O O . VAL A 1 183 ? -1.130 6.511 9.791 1.00 69.38 183 VAL A O 1
ATOM 1452 N N . PHE A 1 184 ? -1.479 8.679 10.344 1.00 69.56 184 PHE A N 1
ATOM 1453 C CA . PHE A 1 184 ? -1.901 9.112 9.022 1.00 69.56 184 PHE A CA 1
ATOM 1454 C C . PHE A 1 184 ? -0.668 9.452 8.209 1.00 69.56 184 PHE A C 1
ATOM 1456 O O . PHE A 1 184 ? 0.240 10.159 8.659 1.00 69.56 184 PHE A O 1
ATOM 1463 N N . LEU A 1 185 ? -0.635 8.927 6.996 1.00 62.19 185 LEU A N 1
ATOM 1464 C CA . LEU A 1 185 ? 0.531 9.026 6.147 1.00 62.19 185 LEU A CA 1
ATOM 1465 C C . LEU A 1 185 ? 0.190 9.968 5.008 1.00 62.19 185 LEU A C 1
ATOM 1467 O O . LEU A 1 185 ? -0.766 9.767 4.258 1.00 62.19 185 LEU A O 1
ATOM 1471 N N . SER A 1 186 ? 0.965 11.041 4.903 1.00 56.16 186 SER A N 1
ATOM 1472 C CA . SER A 1 186 ? 0.873 11.938 3.771 1.00 56.16 186 SER A CA 1
ATOM 1473 C C . SER A 1 186 ? 1.296 11.172 2.520 1.00 56.16 186 SER A C 1
ATOM 1475 O O . SER A 1 186 ? 2.461 10.826 2.350 1.00 56.16 186 SER A O 1
ATOM 1477 N N . SER A 1 187 ? 0.333 10.889 1.638 1.00 52.09 187 SER A N 1
ATOM 1478 C CA . SER A 1 187 ? 0.644 10.555 0.251 1.00 52.09 187 SER A CA 1
ATOM 1479 C C . SER A 1 187 ? 1.600 11.626 -0.281 1.00 52.09 187 SER A C 1
ATOM 1481 O O . SER A 1 187 ? 1.280 12.815 -0.234 1.00 52.09 187 SER A O 1
ATOM 1483 N N . SER A 1 188 ? 2.783 11.207 -0.734 1.00 45.06 188 SER A N 1
ATOM 1484 C CA . SER A 1 188 ? 3.730 12.067 -1.448 1.00 45.06 188 SER A CA 1
ATOM 1485 C C . SER A 1 188 ? 3.328 12.269 -2.908 1.00 45.06 188 SER A C 1
ATOM 1487 O O . SER A 1 188 ? 3.979 13.036 -3.612 1.00 45.06 188 SER A O 1
ATOM 1489 N N . LEU A 1 189 ? 2.288 11.572 -3.382 1.00 47.03 189 LEU A N 1
ATOM 1490 C CA . LEU A 1 189 ? 1.734 11.822 -4.702 1.00 47.03 189 LEU A CA 1
ATOM 1491 C C . LEU A 1 189 ? 1.001 13.168 -4.641 1.00 47.03 189 LEU A C 1
ATOM 1493 O O . LEU A 1 189 ? 0.109 13.319 -3.800 1.00 47.03 189 LEU A O 1
ATOM 1497 N N . PRO A 1 190 ? 1.362 14.137 -5.496 1.00 43.00 190 PRO A N 1
ATOM 1498 C CA . PRO A 1 190 ? 0.681 15.417 -5.592 1.00 43.00 190 PRO A CA 1
ATOM 1499 C C . PRO A 1 190 ? -0.673 15.208 -6.285 1.00 43.00 190 PRO A C 1
ATOM 1501 O O . PRO A 1 190 ? -0.866 15.593 -7.433 1.00 43.00 190 PRO A O 1
ATOM 1504 N N . SER A 1 191 ? -1.611 14.536 -5.622 1.00 48.81 191 SER A N 1
ATOM 1505 C CA . SER A 1 191 ? -3.022 14.624 -5.982 1.00 48.81 191 SER A CA 1
ATOM 1506 C C . SER A 1 191 ? -3.632 15.837 -5.283 1.00 48.81 191 SER A C 1
ATOM 1508 O O . SER A 1 191 ? -3.234 16.207 -4.178 1.00 48.81 191 SER A O 1
ATOM 1510 N N . GLN A 1 192 ? -4.584 16.478 -5.957 1.00 46.62 192 GLN A N 1
ATOM 1511 C CA . GLN A 1 192 ? -5.210 17.747 -5.574 1.00 46.62 192 GLN A CA 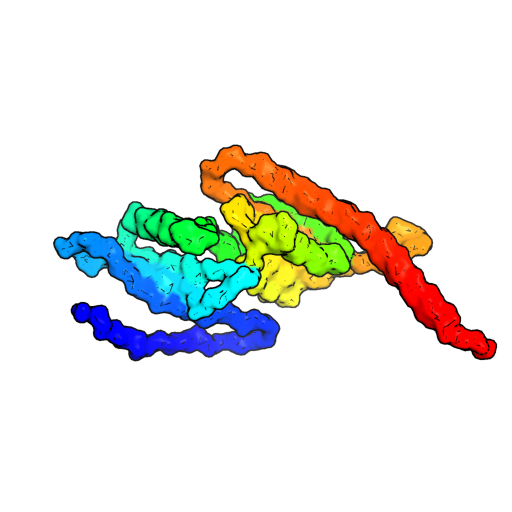1
ATOM 1512 C C . GLN A 1 192 ? -6.015 17.718 -4.258 1.00 46.62 192 GLN A C 1
ATOM 1514 O O . GLN A 1 192 ? -6.577 18.737 -3.873 1.00 46.62 192 GLN A O 1
ATOM 1519 N N . ASP A 1 193 ? -6.032 16.605 -3.526 1.00 50.53 193 ASP A N 1
ATOM 1520 C CA . ASP A 1 193 ? -6.885 16.429 -2.353 1.00 50.53 193 ASP A CA 1
ATOM 1521 C C . ASP A 1 193 ? -6.105 16.514 -1.037 1.00 50.53 193 ASP A C 1
ATOM 1523 O O . ASP A 1 193 ? -6.044 15.571 -0.243 1.00 50.53 193 ASP A O 1
ATOM 1527 N N . SER A 1 194 ? -5.530 17.680 -0.745 1.00 52.25 194 SER A N 1
ATOM 1528 C CA . SER A 1 194 ? -5.042 17.985 0.609 1.00 52.25 194 SER A CA 1
ATOM 1529 C C . SER A 1 194 ? -6.157 17.867 1.665 1.00 52.25 194 SER A C 1
ATOM 1531 O O . SER A 1 194 ? -5.876 17.495 2.806 1.00 52.25 194 SER A O 1
ATOM 1533 N N . ASN A 1 195 ? -7.415 18.083 1.262 1.00 54.47 195 ASN A N 1
ATOM 1534 C CA . ASN A 1 195 ? -8.606 17.984 2.110 1.00 54.47 195 ASN A CA 1
ATOM 1535 C C . ASN A 1 195 ? -9.003 16.545 2.468 1.00 54.47 195 ASN A C 1
ATOM 1537 O O . ASN A 1 195 ? -9.673 16.338 3.478 1.00 54.47 195 ASN A O 1
ATOM 1541 N N . LEU A 1 196 ? -8.564 15.536 1.702 1.00 54.59 196 LEU A N 1
ATOM 1542 C CA . LEU A 1 196 ? -8.906 14.135 1.983 1.00 54.59 196 LEU A CA 1
ATOM 1543 C C . LEU A 1 196 ? -8.354 13.680 3.339 1.00 54.59 196 LEU A C 1
ATOM 1545 O O . LEU A 1 196 ? -8.937 12.815 3.973 1.00 54.59 196 LEU A O 1
ATOM 1549 N N . LYS A 1 197 ? -7.261 14.290 3.818 1.00 58.00 197 LYS A N 1
ATOM 1550 C CA . LYS A 1 197 ? -6.642 13.961 5.113 1.00 58.00 197 LYS A CA 1
ATOM 1551 C C . LYS A 1 197 ? -7.486 14.428 6.292 1.00 58.00 197 LYS A C 1
ATOM 1553 O O . LYS A 1 197 ? -7.727 13.651 7.207 1.00 58.00 197 LYS A O 1
ATOM 1558 N N . THR A 1 198 ? -7.917 15.688 6.273 1.00 59.88 198 THR A N 1
ATOM 1559 C CA . THR A 1 198 ? -8.788 16.263 7.307 1.00 59.88 198 THR A CA 1
ATOM 1560 C C . THR A 1 198 ? -10.176 15.649 7.262 1.00 59.88 198 THR A C 1
ATOM 1562 O O . THR A 1 198 ? -10.734 15.384 8.319 1.00 59.88 198 THR A O 1
ATOM 1565 N N . ASN A 1 199 ? -10.690 15.349 6.066 1.00 66.44 199 ASN A N 1
ATOM 1566 C CA . ASN A 1 199 ? -11.987 14.702 5.915 1.00 66.44 199 ASN A CA 1
ATOM 1567 C C . ASN A 1 199 ? -11.938 13.256 6.398 1.00 66.44 199 ASN A C 1
ATOM 1569 O O . ASN A 1 199 ? -12.755 12.894 7.219 1.00 66.44 199 ASN A O 1
ATOM 1573 N N . LEU A 1 200 ? -10.937 12.462 6.007 1.00 66.69 200 LEU A N 1
ATOM 1574 C CA . LEU A 1 200 ? -10.803 11.077 6.464 1.00 66.69 200 LEU A CA 1
ATOM 1575 C C . LEU A 1 200 ? -10.509 10.984 7.963 1.00 66.69 200 LEU A C 1
ATOM 1577 O O . LEU A 1 200 ? -11.074 10.140 8.645 1.00 66.69 200 LEU A O 1
ATOM 1581 N N . ALA A 1 201 ? -9.636 11.841 8.502 1.00 65.00 201 ALA A N 1
ATOM 1582 C CA . ALA A 1 201 ? -9.414 11.890 9.945 1.00 65.00 201 ALA A CA 1
ATOM 1583 C C . ALA A 1 201 ? -10.690 12.326 10.680 1.00 65.00 201 ALA A C 1
ATOM 1585 O O . ALA A 1 201 ? -11.041 11.719 11.685 1.00 65.00 201 ALA A O 1
ATOM 1586 N N . GLY A 1 202 ? -11.406 13.328 10.162 1.00 69.19 202 GLY A N 1
ATOM 1587 C CA . GLY A 1 202 ? -12.696 13.775 10.687 1.00 69.19 202 GLY A CA 1
ATOM 1588 C C . GLY A 1 202 ? -13.783 12.704 10.600 1.00 69.19 202 GLY A C 1
ATOM 1589 O O . GLY A 1 202 ? -14.507 12.515 11.564 1.00 69.19 202 GLY A O 1
ATOM 1590 N N . GLU A 1 203 ? -13.853 11.954 9.503 1.00 70.50 203 GLU A N 1
ATOM 1591 C CA . GLU A 1 203 ? -14.769 10.830 9.287 1.00 70.50 203 GLU A CA 1
ATOM 1592 C C . GLU A 1 203 ? -14.437 9.671 10.219 1.00 70.50 203 GLU A C 1
ATOM 1594 O O . GLU A 1 203 ? -15.330 9.140 10.861 1.00 70.50 203 GLU A O 1
ATOM 1599 N N . VAL A 1 204 ? -13.159 9.310 10.367 1.00 66.81 204 VAL A N 1
ATOM 1600 C CA . VAL A 1 204 ? -12.732 8.283 11.326 1.00 66.81 204 VAL A CA 1
ATOM 1601 C C . VAL A 1 204 ? -13.057 8.713 12.753 1.00 66.81 204 VAL A C 1
ATOM 1603 O O . VAL A 1 204 ? -13.567 7.905 13.523 1.00 66.81 204 VAL A O 1
ATOM 1606 N N . LEU A 1 205 ? -12.824 9.978 13.107 1.00 67.12 205 LEU A N 1
ATOM 1607 C CA . LEU A 1 205 ? -13.186 10.512 14.423 1.00 67.12 205 LEU A CA 1
ATOM 1608 C C . LEU A 1 205 ? -14.704 10.567 14.626 1.00 67.12 205 LEU A C 1
ATOM 1610 O O . LEU A 1 205 ? -15.172 10.224 15.709 1.00 67.12 205 LEU A O 1
ATOM 1614 N N . SER A 1 206 ? -15.468 10.932 13.594 1.00 70.31 206 SER A N 1
ATOM 1615 C CA . SER A 1 206 ? -16.934 10.906 13.608 1.00 70.31 206 SER A CA 1
ATOM 1616 C C . SER A 1 206 ? -17.436 9.482 13.779 1.00 70.31 206 SER A C 1
ATOM 1618 O O . SER A 1 206 ? -18.229 9.240 14.670 1.00 70.31 206 SER A O 1
ATOM 1620 N N . MET A 1 207 ? -16.904 8.511 13.035 1.00 67.06 207 MET A N 1
ATOM 1621 C CA . MET A 1 207 ? -17.250 7.096 13.178 1.00 67.06 207 MET A CA 1
ATOM 1622 C C . MET A 1 207 ? -16.936 6.567 14.571 1.00 67.06 207 MET A C 1
ATOM 1624 O O . MET A 1 207 ? -17.728 5.810 15.126 1.00 67.06 207 MET A O 1
ATOM 1628 N N . VAL A 1 208 ? -15.791 6.944 15.150 1.00 64.94 208 VAL A N 1
ATOM 1629 C CA . VAL A 1 208 ? -15.456 6.599 16.538 1.00 64.94 208 VAL A CA 1
ATOM 1630 C C . VAL A 1 208 ? -16.485 7.211 17.490 1.00 64.94 208 VAL A C 1
ATOM 1632 O O . VAL A 1 208 ? -16.980 6.514 18.368 1.00 64.94 208 VAL A O 1
ATOM 1635 N N . SER A 1 209 ? -16.861 8.476 17.289 1.00 65.75 209 SER A N 1
ATOM 1636 C CA . SER A 1 209 ? -17.894 9.161 18.077 1.00 65.75 209 SER A CA 1
ATOM 1637 C C . SER A 1 209 ? -19.274 8.507 17.928 1.00 65.75 209 SER A C 1
ATOM 1639 O O . SER A 1 209 ? -19.947 8.232 18.917 1.00 65.75 209 SER A O 1
ATOM 1641 N N . ASP A 1 210 ? -19.682 8.161 16.713 1.00 65.56 210 ASP A N 1
ATOM 1642 C CA . ASP A 1 210 ? -20.964 7.518 16.421 1.00 65.56 210 ASP A CA 1
ATOM 1643 C C . ASP A 1 210 ? -20.989 6.078 16.950 1.00 65.56 210 ASP A C 1
ATOM 1645 O O . ASP A 1 210 ? -22.005 5.598 17.456 1.00 65.56 210 ASP A O 1
ATOM 1649 N N . THR A 1 211 ? -19.841 5.394 16.951 1.00 60.41 211 THR A N 1
ATOM 1650 C CA . THR A 1 211 ? -19.699 4.110 17.645 1.00 60.41 211 THR A CA 1
ATOM 1651 C C . THR A 1 211 ? -19.646 4.249 19.164 1.00 60.41 211 THR A C 1
ATOM 1653 O O . THR A 1 211 ? -19.902 3.254 19.831 1.00 60.41 211 THR A O 1
ATOM 1656 N N . VAL A 1 212 ? -19.382 5.423 19.760 1.00 56.84 212 VAL A N 1
ATOM 1657 C CA . VAL A 1 212 ? -19.643 5.659 21.203 1.00 56.84 212 VAL A CA 1
ATOM 1658 C C . VAL A 1 212 ? -21.149 5.624 21.461 1.00 56.84 212 VAL A C 1
ATOM 1660 O O . VAL A 1 212 ? -21.584 5.007 22.430 1.00 56.84 212 VAL A O 1
ATOM 1663 N N . HIS A 1 213 ? -21.965 6.185 20.569 1.00 53.94 213 HIS A N 1
ATOM 1664 C CA . HIS A 1 213 ? -23.421 6.046 20.663 1.00 53.94 213 HIS A CA 1
ATOM 1665 C C . HIS A 1 213 ? -23.876 4.597 20.432 1.00 53.94 213 HIS A C 1
ATOM 1667 O O . HIS A 1 213 ? -24.717 4.088 21.171 1.00 53.94 213 HIS A O 1
ATOM 1673 N N . ALA A 1 214 ? -23.252 3.873 19.498 1.00 48.62 214 ALA A N 1
ATOM 1674 C CA . ALA A 1 214 ? -23.476 2.432 19.357 1.00 48.62 214 ALA A CA 1
ATOM 1675 C C . ALA A 1 214 ? -23.004 1.638 20.593 1.00 48.62 214 ALA A C 1
ATOM 1677 O O . ALA A 1 214 ? -23.589 0.601 20.905 1.00 48.62 214 ALA A O 1
ATOM 1678 N N . LEU A 1 215 ? -21.988 2.127 21.317 1.00 49.12 215 LEU A N 1
ATOM 1679 C CA . LEU A 1 215 ? -21.523 1.578 22.592 1.00 49.12 215 LEU A CA 1
ATOM 1680 C C . LEU A 1 215 ? -22.566 1.777 23.692 1.00 49.12 215 LEU A C 1
ATOM 1682 O O . LEU A 1 215 ? -22.812 0.851 24.451 1.00 49.12 215 LEU A O 1
ATOM 1686 N N . GLN A 1 216 ? -23.227 2.936 23.743 1.00 55.53 216 GLN A N 1
ATOM 1687 C CA . GLN A 1 216 ? -24.365 3.159 24.641 1.00 55.53 216 GLN A CA 1
ATOM 1688 C C . GLN A 1 216 ? -25.506 2.188 24.313 1.00 55.53 216 GLN A C 1
ATOM 1690 O O . GLN A 1 216 ? -26.058 1.560 25.213 1.00 55.53 216 GLN A O 1
ATOM 1695 N N . CYS A 1 217 ? -25.801 1.969 23.028 1.00 45.34 217 CYS A N 1
ATOM 1696 C CA . CYS A 1 217 ? -26.777 0.959 22.611 1.00 45.34 217 CYS A CA 1
ATOM 1697 C C . CYS A 1 217 ? -26.341 -0.474 22.956 1.00 45.34 217 CYS A C 1
ATOM 1699 O O . CYS A 1 217 ? -27.168 -1.261 23.398 1.00 45.34 217 CYS A O 1
ATOM 1701 N N . THR A 1 218 ? -25.066 -0.836 22.793 1.00 45.88 218 THR A N 1
ATOM 1702 C CA . THR A 1 218 ? -24.575 -2.179 23.157 1.00 45.88 218 THR A CA 1
ATOM 1703 C C . THR A 1 218 ? -24.444 -2.369 24.662 1.00 45.88 218 THR A C 1
ATOM 1705 O O . THR A 1 218 ? -24.639 -3.485 25.123 1.00 45.88 218 THR A O 1
ATOM 1708 N N . GLN A 1 219 ? -24.187 -1.313 25.436 1.00 54.78 219 GLN A N 1
ATOM 1709 C CA . GLN A 1 219 ? -24.290 -1.326 26.895 1.00 54.78 219 GLN A CA 1
ATOM 1710 C C . GLN A 1 219 ? -25.733 -1.554 27.328 1.00 54.78 219 GLN A C 1
ATOM 1712 O O . GLN A 1 219 ? -25.956 -2.448 28.133 1.00 54.78 219 GLN A O 1
ATOM 1717 N N . HIS A 1 220 ? -26.705 -0.850 26.740 1.00 52.81 220 HIS A N 1
ATOM 1718 C CA . HIS A 1 220 ? -28.123 -1.120 26.985 1.00 52.81 220 HIS A CA 1
ATOM 1719 C C . HIS A 1 220 ? -28.496 -2.564 26.636 1.00 52.81 220 HIS A C 1
ATOM 1721 O O . HIS A 1 220 ? -29.030 -3.267 27.481 1.00 52.81 220 HIS A O 1
ATOM 1727 N N . ILE A 1 221 ? -28.106 -3.059 25.458 1.00 43.47 221 ILE A N 1
ATOM 1728 C CA . ILE A 1 221 ? -28.370 -4.449 25.053 1.00 43.47 221 ILE A CA 1
ATOM 1729 C C . ILE A 1 221 ? -27.682 -5.452 25.991 1.00 43.47 221 ILE A C 1
ATOM 1731 O O . ILE A 1 221 ? -28.266 -6.471 26.341 1.00 43.47 221 ILE A O 1
ATOM 1735 N N . ALA A 1 222 ? -26.442 -5.198 26.407 1.00 48.56 222 ALA A N 1
ATOM 1736 C CA . ALA A 1 222 ? -25.732 -6.068 27.338 1.00 48.56 222 ALA A CA 1
ATOM 1737 C C . ALA A 1 222 ? -26.387 -6.068 28.725 1.00 48.56 222 ALA A C 1
ATOM 1739 O O . ALA A 1 222 ? -26.454 -7.114 29.365 1.00 48.56 222 ALA A O 1
ATOM 1740 N N . GLN A 1 223 ? -26.888 -4.921 29.176 1.00 63.41 223 GLN A N 1
ATOM 1741 C CA . GLN A 1 223 ? -27.579 -4.768 30.450 1.00 63.41 223 GLN A CA 1
ATOM 1742 C C . GLN A 1 223 ? -28.941 -5.466 30.421 1.00 63.41 223 GLN A C 1
ATOM 1744 O O . GLN A 1 223 ? -29.219 -6.265 31.311 1.00 63.41 223 GLN A O 1
ATOM 1749 N N . ASP A 1 224 ? -29.692 -5.313 29.330 1.00 52.56 224 ASP A N 1
ATOM 1750 C CA . ASP A 1 224 ? -30.931 -6.050 29.073 1.00 52.56 224 ASP A CA 1
ATOM 1751 C C . ASP A 1 224 ? -30.683 -7.567 29.055 1.00 52.56 224 ASP A C 1
ATOM 1753 O O . ASP A 1 224 ? -31.444 -8.335 29.639 1.00 52.56 224 ASP A O 1
ATOM 1757 N N . LEU A 1 225 ? -29.588 -8.025 28.434 1.00 41.75 225 LEU A N 1
ATOM 1758 C CA . LEU A 1 225 ? -29.202 -9.441 28.419 1.00 41.75 225 LEU A CA 1
ATOM 1759 C C . LEU A 1 225 ? -28.805 -9.963 29.808 1.00 41.75 225 LEU A C 1
ATOM 1761 O O . LEU A 1 225 ? -29.113 -11.109 30.135 1.00 41.75 225 LEU A O 1
ATOM 1765 N N . ILE A 1 226 ? -28.141 -9.149 30.632 1.00 60.25 226 ILE A N 1
ATOM 1766 C CA . ILE A 1 226 ? -27.797 -9.489 32.022 1.00 60.25 226 ILE A CA 1
ATOM 1767 C C . ILE A 1 226 ? -29.061 -9.560 32.886 1.00 60.25 226 ILE A C 1
ATOM 1769 O O . ILE A 1 226 ? -29.202 -10.483 33.690 1.00 60.25 226 ILE A O 1
ATOM 1773 N N . GLU A 1 227 ? -30.005 -8.639 32.712 1.00 70.44 227 GLU A N 1
ATOM 1774 C CA . GLU A 1 227 ? -31.296 -8.652 33.408 1.00 70.44 227 GLU A CA 1
ATOM 1775 C C . GLU A 1 227 ? -32.152 -9.855 32.985 1.00 70.44 227 GLU A C 1
ATOM 1777 O O . GLU A 1 227 ? -32.730 -10.544 33.828 1.00 70.44 227 GLU A O 1
ATOM 1782 N N . LEU A 1 228 ? -32.155 -10.205 31.696 1.00 61.06 228 LEU A N 1
ATOM 1783 C CA . LEU A 1 228 ? -32.769 -11.438 31.188 1.00 61.06 228 LEU A CA 1
ATOM 1784 C C . LEU A 1 228 ? -32.117 -12.694 31.777 1.00 61.06 228 LEU A C 1
ATOM 1786 O O . LEU A 1 228 ? -32.809 -13.626 32.184 1.00 61.06 228 LEU A O 1
ATOM 1790 N N . ALA A 1 229 ? -30.788 -12.726 31.856 1.00 54.00 229 ALA A N 1
ATOM 1791 C CA . ALA A 1 229 ? -30.067 -13.863 32.416 1.00 54.00 229 ALA A CA 1
ATOM 1792 C C . ALA A 1 229 ? -30.315 -14.011 33.925 1.00 54.00 229 ALA A C 1
ATOM 1794 O O . ALA A 1 229 ? -30.518 -15.122 34.406 1.00 54.00 229 ALA A O 1
ATOM 1795 N N . THR A 1 230 ? -30.351 -12.909 34.673 1.00 72.25 230 THR A N 1
ATOM 1796 C CA . THR A 1 230 ? -30.556 -12.926 36.131 1.00 72.25 230 THR A CA 1
ATOM 1797 C C . THR A 1 230 ? -32.013 -13.167 36.527 1.00 72.25 230 THR A C 1
ATOM 1799 O O . THR A 1 230 ? -32.254 -13.881 37.495 1.00 72.25 230 THR A O 1
ATOM 1802 N N . SER A 1 231 ? -32.987 -12.678 35.753 1.00 76.69 231 SER A N 1
ATOM 1803 C CA . SER A 1 231 ? -34.418 -12.976 35.958 1.00 76.69 231 SER A CA 1
ATOM 1804 C C . SER A 1 231 ? -34.800 -14.424 35.633 1.00 76.69 231 SER A C 1
ATOM 1806 O O . SER A 1 231 ? -35.816 -14.917 36.120 1.00 76.69 231 SER A O 1
ATOM 1808 N N . SER 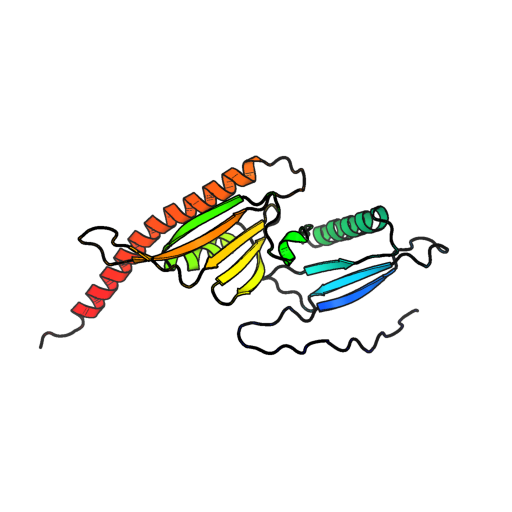A 1 232 ? -33.978 -15.131 34.850 1.00 60.88 232 SER A N 1
ATOM 1809 C CA . SER A 1 232 ? -34.163 -16.558 34.557 1.00 60.88 232 SER A CA 1
ATOM 1810 C C . SER A 1 232 ? -33.706 -17.499 35.682 1.00 60.88 232 SER A C 1
ATOM 1812 O O . SER A 1 232 ? -33.976 -18.700 35.624 1.00 60.88 232 SER A O 1
ATOM 1814 N N . ILE A 1 233 ? -33.033 -16.975 36.714 1.00 74.25 233 ILE A N 1
ATOM 1815 C CA . ILE A 1 233 ? -32.590 -17.755 37.872 1.00 74.25 233 ILE A CA 1
ATOM 1816 C C . ILE A 1 233 ? -33.736 -17.765 38.899 1.00 74.25 233 ILE A C 1
ATOM 1818 O O . ILE A 1 233 ? -34.087 -16.704 39.417 1.00 74.25 233 ILE A O 1
ATOM 1822 N N . PRO A 1 234 ? -34.349 -18.926 39.201 1.00 63.91 234 PRO A N 1
ATOM 1823 C CA . PRO A 1 234 ? -35.446 -18.991 40.158 1.00 63.91 234 PRO A CA 1
ATOM 1824 C C . PRO A 1 234 ? -34.962 -18.576 41.558 1.00 63.91 234 PRO A C 1
ATOM 1826 O O . PRO A 1 234 ? -33.850 -18.944 41.949 1.00 63.91 234 PRO A O 1
ATOM 1829 N N . PRO A 1 235 ? -35.770 -17.818 42.321 1.00 69.25 235 PRO A N 1
ATOM 1830 C CA . PRO A 1 235 ? -35.417 -17.453 43.686 1.00 69.25 235 PRO A CA 1
ATOM 1831 C C . PRO A 1 235 ? -35.331 -18.720 44.551 1.00 69.25 235 PRO A C 1
ATOM 1833 O O . PRO A 1 235 ? -36.234 -19.557 44.506 1.00 69.25 235 PRO A O 1
ATOM 1836 N N . ASN A 1 236 ? -34.227 -18.854 45.295 1.00 63.75 236 ASN A N 1
ATOM 1837 C CA . ASN A 1 236 ? -34.033 -19.895 46.314 1.00 63.75 236 ASN A CA 1
ATOM 1838 C C . ASN A 1 236 ? -34.993 -19.728 47.495 1.00 63.75 236 ASN A C 1
ATOM 1840 O O . ASN A 1 236 ? -35.245 -18.563 47.883 1.00 63.75 236 ASN A O 1
#

InterPro domains:
  IPR027244 Vacuolar membrane-associated protein Iml1 [PTHR13179] (5-109)

Radius of gyration: 23.73 Å; chains: 1; bounding box: 58×43×76 Å

Secondary structure (DSSP, 8-state):
-----------------SSS-----EEEEEEE---STT-TT-EEEEEEESS--TTBPPPEEEE-SSS-HHHHHHHHHHHHHHHHHTT-------THHHH-S--TTEEEEEEEEEHHHHHHHHHHHHHHH--EEEEEEEETTEEEEEEE-SS-EEEEEEEEEEEEEE-SSTTS--EEEEEEEEEEE---S--S-THHHHHHHHHHHHHHHHHHHHHHHHHHHHHHHHHHHHHTS---

pLDDT: mean 70.03, std 16.5, range [36.0, 95.88]